Protein AF-M5BP11-F1 (afdb_monomer)

Structure (mmCIF, N/CA/C/O backbone):
data_AF-M5BP11-F1
#
_entry.id   AF-M5BP11-F1
#
loop_
_atom_site.group_PDB
_atom_site.id
_atom_site.type_symbol
_atom_site.label_atom_id
_atom_site.label_alt_id
_atom_site.label_comp_id
_atom_site.label_asym_id
_atom_site.label_entity_id
_atom_site.label_seq_id
_atom_site.pdbx_PDB_ins_code
_atom_site.Cartn_x
_atom_site.Cartn_y
_atom_site.Cartn_z
_atom_site.occupancy
_atom_site.B_iso_or_equiv
_atom_site.auth_seq_id
_atom_site.auth_comp_id
_atom_site.auth_asym_id
_atom_site.auth_atom_id
_atom_site.pdbx_PDB_model_num
ATOM 1 N N . MET A 1 1 ? 4.007 18.800 -28.385 1.00 46.66 1 MET A N 1
ATOM 2 C CA . MET A 1 1 ? 3.610 17.647 -27.547 1.00 46.66 1 MET A CA 1
ATOM 3 C C . MET A 1 1 ? 2.715 18.137 -26.417 1.00 46.66 1 MET A C 1
ATOM 5 O O . MET A 1 1 ? 3.191 18.863 -25.558 1.00 46.66 1 MET A O 1
ATOM 9 N N . ARG A 1 2 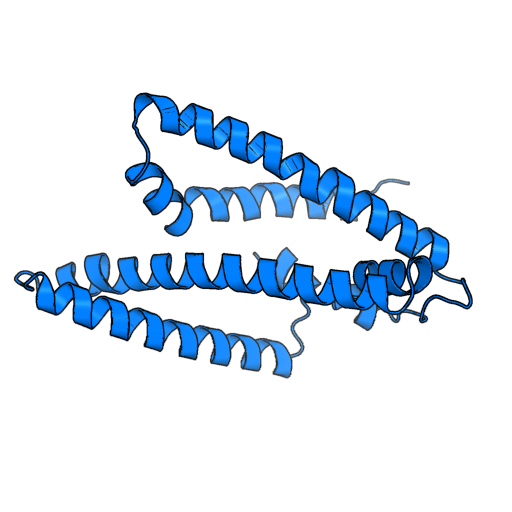? 1.416 17.825 -26.433 1.00 52.66 2 ARG A N 1
ATOM 10 C CA . ARG A 1 2 ? 0.517 18.085 -25.295 1.00 52.66 2 ARG A CA 1
ATOM 11 C C . ARG A 1 2 ? 0.361 16.772 -24.534 1.00 52.66 2 ARG A C 1
ATOM 13 O O . ARG A 1 2 ? -0.156 15.815 -25.102 1.00 52.66 2 ARG A O 1
ATOM 20 N N . SER A 1 3 ? 0.814 16.717 -23.283 1.00 72.81 3 SER A N 1
ATOM 21 C CA . SER A 1 3 ? 0.674 15.541 -22.411 1.00 72.81 3 SER A CA 1
ATOM 22 C C . SER A 1 3 ? -0.775 15.397 -21.926 1.00 72.81 3 SER A C 1
ATOM 24 O O . SER A 1 3 ? -1.089 15.611 -20.759 1.00 72.81 3 SER A O 1
ATOM 26 N N . LYS A 1 4 ? -1.700 15.096 -22.845 1.00 79.88 4 LYS A N 1
ATOM 27 C CA . LYS A 1 4 ? -3.124 14.925 -22.518 1.00 79.88 4 LYS A CA 1
ATOM 28 C C . LYS A 1 4 ? -3.312 13.783 -21.515 1.00 79.88 4 LYS A C 1
ATOM 30 O O . LYS A 1 4 ? -4.021 13.951 -20.532 1.00 79.88 4 LYS A O 1
ATOM 35 N N . ASN A 1 5 ? -2.606 12.673 -21.725 1.00 77.25 5 ASN A N 1
ATOM 36 C CA . ASN A 1 5 ? -2.650 11.516 -20.831 1.00 77.25 5 ASN A CA 1
ATOM 37 C C . ASN A 1 5 ? -2.013 11.816 -19.467 1.00 77.25 5 ASN A C 1
ATOM 39 O O . ASN A 1 5 ? -2.559 11.402 -18.453 1.00 77.25 5 ASN A O 1
ATOM 43 N N . GLY A 1 6 ? -0.916 12.583 -19.421 1.00 78.56 6 GLY A N 1
ATOM 44 C CA . GLY A 1 6 ? -0.303 12.986 -18.152 1.00 78.56 6 GLY A CA 1
ATOM 45 C C . GLY A 1 6 ? -1.177 13.951 -17.351 1.00 78.56 6 GLY A C 1
ATOM 46 O O . GLY A 1 6 ? -1.251 13.832 -16.134 1.00 78.56 6 GLY A O 1
ATOM 47 N N . LEU A 1 7 ? -1.894 14.862 -18.018 1.00 83.44 7 LEU A N 1
ATOM 48 C CA . LEU A 1 7 ? -2.855 15.740 -17.348 1.00 83.44 7 LEU A CA 1
ATOM 49 C C . LEU A 1 7 ? -4.048 14.953 -16.787 1.00 83.44 7 LEU A C 1
ATOM 51 O O . LEU A 1 7 ? -4.429 15.179 -15.645 1.00 83.44 7 LEU A O 1
ATOM 55 N N . ILE A 1 8 ? -4.608 14.015 -17.562 1.00 84.12 8 ILE A N 1
ATOM 56 C CA . ILE A 1 8 ? -5.686 13.125 -17.095 1.00 84.12 8 ILE A CA 1
ATOM 57 C C . ILE A 1 8 ? -5.212 12.321 -15.882 1.00 84.12 8 ILE A C 1
ATOM 59 O O . ILE A 1 8 ? -5.885 12.319 -14.856 1.00 84.12 8 ILE A O 1
ATOM 63 N N . PHE A 1 9 ? -4.029 11.710 -15.971 1.00 80.38 9 PHE A N 1
ATOM 64 C CA . PHE A 1 9 ? -3.428 10.977 -14.862 1.00 80.38 9 PHE A CA 1
ATOM 65 C C . PHE A 1 9 ? -3.240 11.862 -13.627 1.00 80.38 9 PHE A C 1
ATOM 67 O O . PHE A 1 9 ? -3.578 11.441 -12.530 1.00 80.38 9 PHE A O 1
ATOM 74 N N . GLY A 1 10 ? -2.768 13.102 -13.799 1.00 82.69 10 GLY A N 1
ATOM 75 C CA . GLY A 1 10 ? -2.609 14.062 -12.706 1.00 82.69 10 GLY A CA 1
ATOM 76 C C . GLY A 1 10 ? -3.930 14.425 -12.024 1.00 82.69 10 GLY A C 1
ATOM 77 O O . GLY A 1 10 ? -3.983 14.482 -10.800 1.00 82.69 10 GLY A O 1
ATOM 78 N N . VAL A 1 11 ? -5.007 14.621 -12.790 1.00 85.31 11 VAL A N 1
ATOM 79 C CA . VAL A 1 11 ? -6.343 14.899 -12.232 1.00 85.31 11 VAL A CA 1
ATOM 80 C C . VAL A 1 11 ? -6.884 13.696 -11.462 1.00 85.31 11 VAL A C 1
ATOM 82 O O . VAL A 1 11 ? -7.354 13.872 -10.340 1.00 85.31 11 VAL A O 1
ATOM 85 N N . ILE A 1 12 ? -6.775 12.488 -12.027 1.00 84.50 12 ILE A N 1
ATOM 86 C CA . ILE A 1 12 ? -7.157 11.242 -11.343 1.00 84.50 12 ILE A CA 1
ATOM 87 C C . ILE A 1 12 ? -6.375 11.117 -10.033 1.00 84.50 12 ILE A C 1
ATOM 89 O O . ILE A 1 12 ? -6.966 10.893 -8.985 1.00 84.50 12 ILE A O 1
ATOM 93 N N . ASN A 1 13 ? -5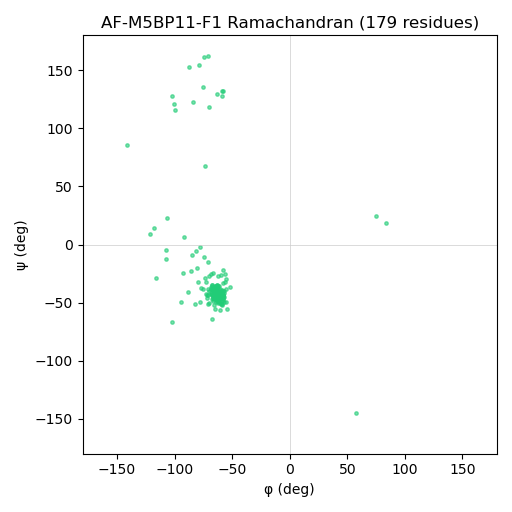.068 11.392 -10.067 1.00 82.69 13 ASN A N 1
ATOM 94 C CA . ASN A 1 13 ? -4.214 11.361 -8.886 1.00 82.69 13 ASN A CA 1
ATOM 95 C C . ASN A 1 13 ? -4.684 12.321 -7.791 1.00 82.69 13 ASN A C 1
ATOM 97 O O . ASN A 1 13 ? -4.728 11.941 -6.626 1.00 82.69 13 ASN A O 1
ATOM 101 N N . ILE A 1 14 ? -5.013 13.564 -8.151 1.00 83.75 14 ILE A N 1
ATOM 102 C CA . ILE A 1 14 ? -5.448 14.566 -7.175 1.00 83.75 14 ILE A CA 1
ATOM 103 C C . ILE A 1 14 ? -6.764 14.131 -6.538 1.00 83.75 14 ILE A C 1
ATOM 105 O O . ILE A 1 14 ? -6.865 14.136 -5.318 1.00 83.75 14 ILE A O 1
ATOM 109 N N . ILE A 1 15 ? -7.758 13.747 -7.338 1.00 84.44 15 ILE A N 1
ATOM 110 C CA . ILE A 1 15 ? -9.094 13.419 -6.828 1.00 84.44 15 ILE A CA 1
ATOM 111 C C . ILE A 1 15 ? -9.065 12.112 -6.027 1.00 84.44 15 ILE A C 1
ATOM 113 O O . ILE A 1 15 ? -9.528 12.096 -4.885 1.00 84.44 15 ILE A O 1
ATOM 117 N N . GLY A 1 16 ? -8.481 11.052 -6.592 1.00 81.44 16 GLY A N 1
ATOM 118 C CA . GLY A 1 16 ? -8.391 9.734 -5.962 1.00 81.44 16 GLY A CA 1
ATOM 119 C C . GLY A 1 16 ? -7.610 9.788 -4.652 1.00 81.44 16 GLY A C 1
ATOM 120 O O . GLY A 1 16 ? -8.129 9.401 -3.607 1.00 81.44 16 GLY A O 1
ATOM 121 N N . ASN A 1 17 ? -6.408 10.380 -4.645 1.00 82.81 17 ASN A N 1
ATOM 122 C CA . ASN A 1 17 ? -5.606 10.430 -3.417 1.00 82.81 17 ASN A CA 1
ATOM 123 C C . ASN A 1 17 ? -6.176 11.373 -2.349 1.00 82.81 17 ASN A C 1
ATOM 125 O O . ASN A 1 17 ? -5.946 11.165 -1.161 1.00 82.81 17 ASN A O 1
ATOM 129 N N . PHE A 1 18 ? -6.926 12.412 -2.726 1.00 82.50 18 PHE A N 1
ATOM 130 C CA . PHE A 1 18 ? -7.612 13.228 -1.724 1.00 82.50 18 PHE A CA 1
ATOM 131 C C . PHE A 1 18 ? -8.711 12.410 -1.039 1.00 82.50 18 PHE A C 1
ATOM 133 O O . PHE A 1 18 ? -8.826 12.423 0.184 1.00 82.50 18 PHE A O 1
ATOM 140 N N . ALA A 1 19 ? -9.486 11.641 -1.808 1.00 80.75 19 ALA A N 1
ATOM 141 C CA . ALA A 1 19 ? -10.498 10.764 -1.240 1.00 80.75 19 ALA A CA 1
ATOM 142 C C . ALA A 1 19 ? -9.878 9.702 -0.323 1.00 80.75 19 ALA A C 1
ATOM 144 O O . ALA A 1 19 ? -10.404 9.502 0.773 1.00 80.75 19 ALA A O 1
ATOM 145 N N . THR A 1 20 ? -8.759 9.084 -0.717 1.00 80.88 20 THR A N 1
ATOM 146 C CA . THR A 1 20 ? -8.088 8.086 0.126 1.00 80.88 20 THR A CA 1
ATOM 147 C C . THR A 1 20 ? -7.591 8.709 1.421 1.00 80.88 20 THR A C 1
ATOM 149 O O . THR A 1 20 ? -7.953 8.222 2.476 1.00 80.88 20 THR A O 1
ATOM 152 N N . VAL A 1 21 ? -6.887 9.842 1.404 1.00 82.31 21 VAL A N 1
ATOM 153 C CA . VAL A 1 21 ? -6.350 10.437 2.644 1.00 82.31 21 VAL A CA 1
ATOM 154 C C . VAL A 1 21 ? -7.448 10.884 3.616 1.00 82.31 21 VAL A C 1
ATOM 156 O O . VAL A 1 21 ? -7.313 10.697 4.823 1.00 82.31 21 VAL A O 1
ATOM 159 N N . PHE A 1 22 ? -8.528 11.495 3.119 1.00 83.19 22 PHE A N 1
ATOM 160 C CA . PHE A 1 22 ? -9.566 12.064 3.987 1.00 83.19 22 PHE A CA 1
ATOM 161 C C . PHE A 1 22 ? -10.631 11.060 4.431 1.00 83.19 22 PHE A C 1
ATOM 163 O O . PHE A 1 22 ? -11.277 11.306 5.447 1.00 83.19 22 PHE A O 1
ATOM 170 N N . ASN A 1 23 ? -10.841 9.959 3.707 1.00 86.94 23 ASN A N 1
ATOM 171 C CA . ASN A 1 23 ? -11.854 8.955 4.059 1.00 86.94 23 ASN A CA 1
ATOM 172 C C . ASN A 1 23 ? -11.256 7.651 4.601 1.00 86.94 23 ASN A C 1
ATOM 174 O O . ASN A 1 23 ? -12.009 6.777 5.026 1.00 86.94 23 ASN A O 1
ATOM 178 N N . ASP A 1 24 ? -9.932 7.509 4.614 1.00 89.38 24 ASP A N 1
ATOM 179 C CA . ASP A 1 24 ? -9.265 6.335 5.166 1.00 89.38 24 ASP A CA 1
ATOM 180 C C . ASP A 1 24 ? -9.081 6.452 6.685 1.00 89.38 24 ASP A C 1
ATOM 182 O O . ASP A 1 24 ? -8.449 7.364 7.234 1.00 89.38 24 ASP A O 1
ATOM 186 N N . GLN A 1 25 ? -9.633 5.458 7.375 1.00 90.62 25 GLN A N 1
ATOM 187 C CA . GLN A 1 25 ? -9.587 5.326 8.819 1.00 90.62 25 GLN A CA 1
ATOM 188 C C . GLN A 1 25 ? -8.158 5.172 9.365 1.00 90.62 25 GLN A C 1
ATOM 190 O O . GLN A 1 25 ? -7.901 5.587 10.498 1.00 90.62 25 GLN A O 1
ATOM 195 N N . ALA A 1 26 ? -7.202 4.644 8.596 1.00 89.06 26 ALA A N 1
ATOM 196 C CA . ALA A 1 26 ? -5.807 4.536 9.019 1.00 89.06 26 ALA A CA 1
ATOM 197 C C . ALA A 1 26 ? -5.195 5.915 9.324 1.00 89.06 26 ALA A C 1
ATOM 199 O O . ALA A 1 26 ? -4.444 6.070 10.296 1.00 89.06 26 ALA A O 1
ATOM 200 N N . TYR A 1 27 ? -5.540 6.942 8.541 1.00 88.50 27 TYR A N 1
A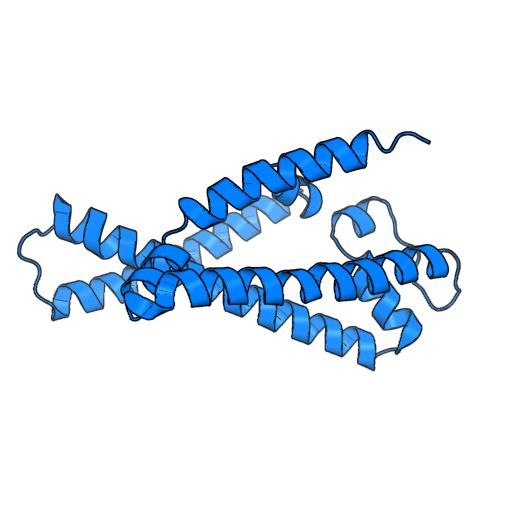TOM 201 C CA . TYR A 1 27 ? -5.111 8.317 8.801 1.00 88.50 27 TYR A CA 1
ATOM 202 C C . TYR A 1 27 ? -5.829 8.904 10.020 1.00 88.50 27 TYR A C 1
ATOM 204 O O . TYR A 1 27 ? -5.184 9.450 10.922 1.00 88.50 27 TYR A O 1
ATOM 212 N N . TRP A 1 28 ? -7.147 8.730 10.127 1.00 88.31 28 TRP A N 1
ATOM 213 C CA . TRP A 1 28 ? -7.910 9.241 11.271 1.00 88.31 28 TRP A CA 1
ATOM 214 C C . TRP A 1 28 ? -7.453 8.653 12.605 1.00 88.31 28 TRP A C 1
ATOM 216 O O . TRP A 1 28 ? -7.271 9.395 13.572 1.00 88.31 28 TRP A O 1
ATOM 226 N N . GLN A 1 29 ? -7.159 7.353 12.654 1.00 88.38 29 GLN A N 1
ATOM 227 C CA . GLN A 1 29 ? -6.598 6.712 13.844 1.00 88.38 29 GLN A CA 1
ATOM 228 C C . GLN A 1 29 ? -5.276 7.357 14.278 1.00 88.38 29 GLN A C 1
ATOM 230 O O . GLN A 1 29 ? -5.084 7.648 15.460 1.00 88.38 29 GLN A O 1
ATOM 235 N N . ARG A 1 30 ? -4.375 7.642 13.330 1.00 86.69 30 ARG A N 1
ATOM 236 C CA . ARG A 1 30 ? -3.099 8.325 13.612 1.00 86.69 30 ARG A CA 1
ATOM 237 C C . ARG A 1 30 ? -3.308 9.767 14.066 1.00 86.69 30 ARG A C 1
ATOM 239 O O . ARG A 1 30 ? -2.582 10.243 14.939 1.00 86.69 30 ARG A O 1
ATOM 246 N N . ALA A 1 31 ? -4.292 10.461 13.498 1.00 86.12 31 ALA A N 1
ATOM 247 C CA . ALA A 1 31 ? -4.631 11.826 13.888 1.00 86.12 31 ALA A CA 1
ATOM 248 C C . ALA A 1 31 ? -5.147 11.889 15.333 1.00 86.12 31 ALA A C 1
ATOM 250 O O . ALA A 1 31 ? -4.699 12.742 16.097 1.00 86.12 31 ALA A O 1
ATOM 251 N N . ILE A 1 32 ? -6.025 10.959 15.720 1.00 86.38 32 ILE A N 1
ATOM 252 C CA . ILE A 1 32 ? -6.584 10.863 17.078 1.00 86.38 32 ILE A CA 1
ATOM 253 C C . ILE A 1 32 ? -5.511 10.450 18.094 1.00 86.38 32 ILE A C 1
ATOM 255 O O . ILE A 1 32 ? -5.496 10.957 19.213 1.00 86.38 32 ILE A O 1
ATOM 259 N N . ALA A 1 33 ? -4.584 9.571 17.706 1.00 87.25 33 ALA A N 1
ATOM 260 C CA . ALA A 1 33 ? -3.457 9.175 18.552 1.00 87.25 33 ALA A CA 1
ATOM 261 C C . ALA A 1 33 ? -2.405 10.291 18.737 1.00 87.25 33 ALA A C 1
ATOM 263 O O . ALA A 1 33 ? -1.552 10.203 19.621 1.00 87.25 33 ALA A O 1
ATOM 264 N N . SER A 1 34 ? -2.441 11.339 17.908 1.00 88.31 34 SER A N 1
ATOM 265 C CA . SER A 1 34 ? -1.485 12.445 17.944 1.00 88.31 34 SER A CA 1
ATOM 266 C C . SER A 1 34 ? -1.905 13.549 18.916 1.00 88.31 34 SER A C 1
ATOM 268 O O . SER A 1 34 ? -3.085 13.802 19.145 1.00 88.31 34 SER A O 1
ATOM 270 N N . LYS A 1 35 ? -0.926 14.292 19.453 1.00 90.00 35 LYS A N 1
ATOM 271 C CA . LYS A 1 35 ? -1.215 15.478 20.276 1.00 90.00 35 LYS A CA 1
ATOM 272 C C . LYS A 1 35 ? -1.930 16.547 19.427 1.00 90.00 35 LYS A C 1
ATOM 274 O O . LYS A 1 35 ? -1.388 16.922 18.380 1.00 90.00 35 LYS A O 1
ATOM 279 N N . PRO A 1 36 ? -3.072 17.108 19.875 1.00 86.56 36 PRO A N 1
ATOM 280 C CA . PRO A 1 36 ? -3.851 18.060 19.079 1.00 86.56 36 PRO A CA 1
ATOM 281 C C . PRO A 1 36 ? -3.048 19.274 18.597 1.00 86.56 36 PRO A C 1
ATOM 283 O O . PRO A 1 36 ? -3.192 19.702 17.455 1.00 86.56 36 PRO A O 1
ATOM 286 N N . GLN A 1 37 ? -2.140 19.796 19.431 1.00 88.69 37 GLN A N 1
ATOM 287 C CA . GLN A 1 37 ? -1.354 20.996 19.121 1.00 88.69 37 GLN A CA 1
ATOM 288 C C . GLN A 1 37 ? -0.330 20.778 17.996 1.00 88.69 37 GLN A C 1
ATOM 290 O O . GLN A 1 37 ? 0.070 21.736 17.332 1.00 88.69 37 GLN A O 1
ATOM 295 N N . SER A 1 38 ? 0.121 19.538 17.788 1.00 89.75 38 SER A N 1
ATOM 296 C CA . SER A 1 38 ? 1.123 19.196 16.774 1.00 89.75 38 SER A CA 1
ATOM 297 C C . SER A 1 38 ? 0.551 18.444 15.576 1.00 89.75 38 SER A C 1
ATOM 299 O O . SER A 1 38 ? 1.249 18.336 14.575 1.00 89.75 38 SER A O 1
ATOM 301 N N . CYS A 1 39 ? -0.688 17.947 15.650 1.00 86.75 39 CYS A N 1
ATOM 302 C CA . CYS A 1 39 ? -1.288 17.078 14.636 1.00 86.75 39 CYS A CA 1
ATOM 303 C C . CYS A 1 39 ? -1.240 17.700 13.229 1.00 86.75 39 CYS A C 1
ATOM 305 O O . CYS A 1 39 ? -0.614 17.142 12.333 1.00 86.75 39 CYS A O 1
ATOM 307 N N . VAL A 1 40 ? -1.773 18.914 13.050 1.00 87.75 40 VAL A N 1
ATOM 308 C CA . VAL A 1 40 ? -1.783 19.595 11.738 1.00 87.75 40 VAL A CA 1
ATOM 309 C C . VAL A 1 40 ? -0.366 19.820 11.199 1.00 87.75 40 VAL A C 1
ATOM 311 O O . VAL A 1 40 ? -0.093 19.554 10.031 1.00 87.75 40 VAL A O 1
ATOM 314 N N . LYS A 1 41 ? 0.566 20.265 12.052 1.00 88.62 41 LYS A N 1
ATOM 315 C CA . LYS A 1 41 ? 1.965 20.494 11.651 1.00 88.62 41 LYS A CA 1
ATOM 316 C C . LYS A 1 41 ? 2.659 19.192 11.249 1.00 88.62 41 LYS A C 1
ATOM 318 O O . LYS A 1 41 ? 3.415 19.188 10.283 1.00 88.62 41 LYS A O 1
ATOM 323 N N . ALA A 1 42 ? 2.389 18.104 11.968 1.00 88.31 42 ALA A N 1
ATOM 324 C CA . ALA A 1 42 ? 2.924 16.785 11.661 1.00 88.31 42 ALA A CA 1
ATOM 325 C C . ALA A 1 42 ? 2.402 16.269 10.314 1.00 88.31 42 ALA A C 1
ATOM 327 O O . ALA A 1 42 ? 3.191 15.766 9.522 1.00 88.31 42 ALA A O 1
ATOM 328 N N . TYR A 1 43 ? 1.114 16.462 10.018 1.00 87.75 43 TYR A N 1
ATOM 329 C CA . TYR A 1 43 ? 0.531 16.111 8.721 1.00 87.75 43 TYR A CA 1
ATOM 330 C C . TYR A 1 43 ? 1.133 16.913 7.566 1.00 87.75 43 TYR A C 1
ATOM 332 O O . TYR A 1 43 ? 1.503 16.330 6.550 1.00 87.75 43 TYR A O 1
ATOM 340 N N . LEU A 1 44 ? 1.295 18.230 7.727 1.00 88.38 44 LEU A N 1
ATOM 341 C CA . LEU A 1 44 ? 1.919 19.075 6.705 1.00 88.38 44 LEU A CA 1
ATOM 342 C C . LEU A 1 44 ? 3.381 18.687 6.462 1.00 88.38 44 LEU A C 1
ATOM 344 O O . LEU A 1 44 ? 3.794 18.533 5.315 1.00 88.38 44 LEU A O 1
ATOM 348 N N . LEU A 1 45 ? 4.157 18.484 7.531 1.00 90.25 45 LEU A N 1
ATOM 349 C CA . LEU A 1 45 ? 5.550 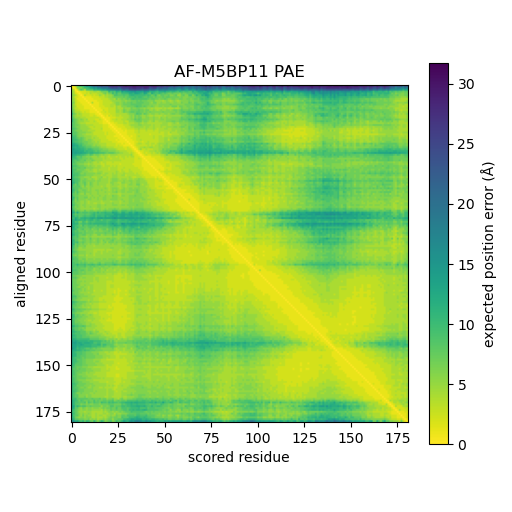18.059 7.411 1.00 90.25 45 LEU A CA 1
ATOM 350 C C . LEU A 1 45 ? 5.655 16.657 6.797 1.00 90.25 45 LEU A C 1
ATOM 352 O O . LEU A 1 45 ? 6.501 16.435 5.938 1.00 90.25 45 LEU A O 1
ATOM 356 N N . GLY A 1 46 ? 4.778 15.734 7.199 1.00 87.12 46 GLY A N 1
ATOM 357 C CA . GLY A 1 46 ? 4.697 14.388 6.639 1.00 87.12 46 GLY A CA 1
ATOM 358 C C . GLY A 1 46 ? 4.365 14.400 5.148 1.00 87.12 46 GLY A C 1
ATOM 359 O O . GLY A 1 46 ? 5.038 13.725 4.376 1.00 87.12 46 GLY A O 1
ATOM 360 N N . GLY A 1 47 ? 3.398 15.217 4.723 1.00 85.25 47 GLY A N 1
ATOM 361 C CA . GLY A 1 47 ? 3.047 15.384 3.310 1.00 85.25 47 GLY A CA 1
ATOM 362 C C . GLY A 1 47 ? 4.188 15.977 2.478 1.00 85.25 47 GLY A C 1
ATOM 363 O O . GLY A 1 47 ? 4.485 15.480 1.393 1.00 85.25 47 GLY A O 1
ATOM 364 N N . LEU A 1 48 ? 4.887 16.987 3.007 1.00 87.06 48 LEU A N 1
ATOM 365 C CA . LEU A 1 48 ? 6.063 17.568 2.351 1.00 87.06 48 LEU A CA 1
ATOM 366 C C . LEU A 1 48 ? 7.224 16.572 2.259 1.00 87.06 48 LEU A C 1
ATOM 368 O O . LEU A 1 48 ? 7.867 16.472 1.218 1.00 87.06 48 LEU A O 1
ATOM 372 N N . ALA A 1 49 ? 7.480 15.812 3.324 1.00 88.62 49 ALA A N 1
ATOM 373 C CA . ALA A 1 49 ? 8.503 14.771 3.321 1.00 88.62 49 ALA A CA 1
ATOM 374 C C . ALA A 1 49 ? 8.157 13.644 2.337 1.00 88.62 49 ALA A C 1
ATOM 376 O O . ALA A 1 49 ? 9.052 13.106 1.682 1.00 88.62 49 ALA A O 1
ATOM 377 N N . TRP A 1 50 ? 6.867 13.321 2.196 1.00 85.44 50 TRP A N 1
ATOM 378 C CA . TRP A 1 50 ? 6.402 12.293 1.276 1.00 85.44 50 TRP A CA 1
ATOM 379 C C . TRP A 1 50 ? 6.697 12.652 -0.176 1.00 85.44 50 TRP A C 1
ATOM 381 O O . TRP A 1 50 ? 7.128 11.763 -0.895 1.00 85.44 50 TRP A O 1
ATOM 391 N N . PHE A 1 51 ? 6.571 13.923 -0.589 1.00 84.69 51 PHE A N 1
ATOM 392 C CA . PHE A 1 51 ? 6.863 14.379 -1.961 1.00 84.69 51 PHE A CA 1
ATOM 393 C C . PHE A 1 51 ? 8.253 13.965 -2.462 1.00 84.69 51 PHE A C 1
ATOM 395 O O . PHE A 1 51 ? 8.411 13.610 -3.632 1.00 84.69 51 PHE A O 1
ATOM 402 N N . SER A 1 52 ? 9.252 13.961 -1.577 1.00 86.31 52 SER A N 1
ATOM 403 C CA . SER A 1 52 ? 10.618 13.566 -1.920 1.00 86.31 52 SER A CA 1
ATOM 404 C C . SER A 1 52 ? 10.688 12.146 -2.476 1.00 86.31 52 SER A C 1
ATOM 406 O O . SER A 1 52 ? 11.505 11.887 -3.355 1.00 86.31 52 SER A O 1
ATOM 408 N N . ILE A 1 53 ? 9.829 11.232 -2.014 1.00 85.12 53 ILE A N 1
ATOM 409 C CA . ILE A 1 53 ? 9.838 9.827 -2.437 1.00 85.12 53 ILE A CA 1
ATOM 410 C C . ILE A 1 53 ? 9.437 9.688 -3.913 1.00 85.12 53 ILE A C 1
ATOM 412 O O . ILE A 1 53 ? 10.297 9.294 -4.696 1.00 85.12 53 ILE A O 1
ATOM 416 N N . PRO A 1 54 ? 8.210 10.026 -4.363 1.00 83.81 54 PRO A N 1
ATOM 417 C CA . PRO A 1 54 ? 7.856 9.916 -5.772 1.00 83.81 54 PRO A CA 1
ATOM 418 C C . PRO A 1 54 ? 8.706 10.851 -6.638 1.00 83.81 54 PRO A C 1
ATOM 420 O O . PRO A 1 54 ? 9.104 10.453 -7.730 1.00 83.81 54 PRO A O 1
ATOM 423 N N . PHE A 1 55 ? 9.056 12.052 -6.160 1.00 85.25 55 PHE A N 1
ATOM 424 C CA . PHE A 1 55 ? 9.869 12.968 -6.952 1.00 85.25 55 PHE A CA 1
ATOM 425 C C . PHE A 1 55 ? 11.257 12.399 -7.246 1.00 85.25 55 PHE A C 1
ATOM 427 O O . PHE A 1 55 ? 11.686 12.427 -8.393 1.00 85.25 55 PHE A O 1
ATOM 434 N N . THR A 1 56 ? 11.957 11.858 -6.249 1.00 88.62 56 THR A N 1
ATOM 435 C CA . THR A 1 56 ? 13.306 11.320 -6.469 1.00 88.62 56 THR A CA 1
ATOM 436 C C . THR A 1 56 ? 13.254 9.911 -7.034 1.00 88.62 56 THR A C 1
ATOM 438 O O . THR A 1 56 ? 13.847 9.655 -8.075 1.00 88.62 56 THR A O 1
ATOM 441 N N . PHE A 1 57 ? 12.508 8.999 -6.418 1.00 87.75 57 PHE A N 1
ATOM 442 C CA . PHE A 1 57 ? 12.508 7.587 -6.782 1.00 87.75 57 PHE A CA 1
ATOM 443 C C . PHE A 1 57 ? 11.824 7.332 -8.128 1.00 87.75 57 PHE A C 1
ATOM 445 O O . PHE A 1 57 ? 12.415 6.710 -9.008 1.00 87.75 57 PHE A O 1
ATOM 452 N N . ALA A 1 58 ? 10.602 7.841 -8.323 1.00 86.44 58 ALA A N 1
ATOM 453 C CA . ALA A 1 58 ? 9.858 7.568 -9.551 1.00 86.44 58 ALA A CA 1
ATOM 454 C C . ALA A 1 58 ? 10.469 8.301 -10.752 1.00 86.44 58 ALA A C 1
ATOM 456 O O . ALA A 1 58 ? 10.567 7.718 -11.830 1.00 86.44 58 ALA A O 1
ATOM 457 N N . THR A 1 59 ? 10.938 9.541 -10.573 1.00 88.06 59 THR A N 1
ATOM 458 C CA . THR A 1 59 ? 11.595 10.282 -11.662 1.00 88.06 59 THR A CA 1
ATOM 459 C C . THR A 1 59 ? 12.927 9.648 -12.045 1.00 88.06 59 THR A C 1
ATOM 461 O O . THR A 1 59 ? 13.166 9.443 -13.230 1.00 88.06 59 THR A O 1
ATOM 464 N N . THR A 1 60 ? 13.790 9.303 -11.082 1.00 91.56 60 THR A N 1
ATOM 465 C CA . THR A 1 60 ? 15.111 8.736 -11.406 1.00 91.56 60 THR A CA 1
ATOM 466 C C . THR A 1 60 ? 14.993 7.368 -12.064 1.00 91.56 60 THR A C 1
ATOM 468 O O . THR A 1 60 ? 15.522 7.185 -13.157 1.00 91.56 60 THR A O 1
ATOM 471 N N . LEU A 1 61 ? 14.252 6.428 -11.468 1.00 90.88 61 LEU A N 1
ATOM 472 C CA . LEU A 1 61 ? 14.108 5.081 -12.026 1.00 90.88 61 LEU A CA 1
ATOM 473 C C . LEU A 1 61 ? 13.219 5.052 -13.272 1.00 90.88 61 LEU A C 1
ATOM 475 O O . LEU A 1 61 ? 13.471 4.262 -14.176 1.00 90.88 61 LEU A O 1
ATOM 479 N N . GLY A 1 62 ? 12.211 5.923 -13.356 1.00 88.38 62 GLY A N 1
ATOM 480 C CA . GLY A 1 62 ? 11.377 6.061 -14.547 1.00 88.38 62 GLY A CA 1
ATOM 481 C C . GLY A 1 62 ? 12.168 6.589 -15.743 1.00 88.38 62 GLY A C 1
ATOM 482 O O . GLY A 1 62 ? 12.098 6.010 -16.825 1.00 88.38 62 GLY A O 1
ATOM 483 N N . LEU A 1 63 ? 12.971 7.642 -15.553 1.00 91.19 63 LEU A N 1
ATOM 484 C CA . LEU A 1 63 ? 13.854 8.156 -16.604 1.00 91.19 63 LEU A CA 1
ATOM 485 C C . LEU A 1 63 ? 14.965 7.162 -16.948 1.00 91.19 63 LEU A C 1
ATOM 487 O O . LEU A 1 63 ? 15.259 6.989 -18.127 1.00 91.19 63 LEU A O 1
ATOM 491 N N . ALA A 1 64 ? 15.538 6.475 -15.955 1.00 92.50 64 ALA A N 1
ATOM 492 C CA . ALA A 1 64 ? 16.521 5.420 -16.190 1.00 92.50 64 ALA A CA 1
ATOM 493 C C . ALA A 1 64 ? 15.936 4.286 -17.045 1.00 92.50 64 ALA A C 1
ATOM 495 O O . ALA A 1 64 ? 16.563 3.879 -18.015 1.00 92.50 64 ALA A O 1
ATOM 496 N N . ALA A 1 65 ? 14.711 3.834 -16.758 1.00 91.44 65 ALA A N 1
ATOM 497 C CA . ALA A 1 65 ? 14.035 2.808 -17.552 1.00 91.44 65 ALA A CA 1
ATOM 498 C C . ALA A 1 65 ? 13.801 3.238 -19.009 1.00 91.44 65 ALA A C 1
ATOM 500 O O . ALA A 1 65 ? 13.876 2.415 -19.916 1.00 91.44 65 ALA A O 1
ATOM 501 N N . VAL A 1 66 ? 13.521 4.524 -19.246 1.00 90.38 66 VAL A N 1
ATOM 502 C CA . VAL A 1 66 ? 13.382 5.071 -20.605 1.00 90.38 66 VAL A CA 1
ATOM 503 C C . VAL A 1 66 ? 14.740 5.161 -21.301 1.00 90.38 66 VAL A C 1
ATOM 505 O O . VAL A 1 66 ? 14.848 4.799 -22.470 1.00 90.38 66 VAL A O 1
ATOM 508 N N . ALA A 1 67 ? 15.778 5.618 -20.597 1.00 91.50 67 ALA A N 1
ATOM 509 C CA . ALA A 1 67 ? 17.128 5.739 -21.142 1.00 91.50 67 ALA A CA 1
ATOM 510 C C . ALA A 1 67 ? 17.735 4.375 -21.511 1.00 91.50 67 ALA A C 1
ATOM 512 O O . ALA A 1 67 ? 18.418 4.265 -22.525 1.00 91.50 67 ALA A O 1
ATOM 513 N N . LEU A 1 68 ? 17.439 3.341 -20.722 1.00 91.50 68 LEU A N 1
ATOM 514 C CA . LEU A 1 68 ? 17.966 1.984 -20.876 1.00 91.50 68 LEU A CA 1
ATOM 515 C C . LEU A 1 68 ? 17.084 1.073 -21.747 1.00 91.50 68 LEU A C 1
ATOM 517 O O . LEU A 1 68 ? 17.362 -0.112 -21.865 1.00 91.50 68 LEU A O 1
ATOM 521 N N . HIS A 1 69 ? 16.031 1.593 -22.387 1.00 84.50 69 HIS A N 1
ATOM 522 C CA . HIS A 1 69 ? 15.038 0.775 -23.101 1.00 84.50 69 HIS A CA 1
ATOM 523 C C . HIS A 1 69 ? 15.621 -0.149 -24.194 1.00 84.50 69 HIS A C 1
ATOM 525 O O . HIS A 1 69 ? 15.020 -1.175 -24.500 1.00 84.50 69 HIS A O 1
ATOM 531 N N . ASN A 1 70 ? 16.778 0.203 -24.766 1.00 86.31 70 ASN A N 1
ATOM 532 C CA . ASN A 1 70 ? 17.500 -0.595 -25.768 1.00 86.31 70 ASN A CA 1
ATOM 533 C C . ASN A 1 70 ? 18.893 -1.043 -25.288 1.00 86.31 70 ASN A C 1
ATOM 535 O O . ASN A 1 70 ? 19.731 -1.424 -26.105 1.00 86.31 70 ASN A O 1
ATOM 539 N N . ASP A 1 71 ? 19.166 -0.925 -23.992 1.00 89.31 71 ASP A N 1
ATOM 540 C CA . ASP A 1 71 ? 20.441 -1.325 -23.413 1.00 89.31 71 ASP A CA 1
ATOM 541 C C . ASP A 1 71 ? 20.516 -2.862 -23.307 1.00 89.31 71 ASP A C 1
ATOM 543 O O . ASP A 1 71 ? 19.528 -3.480 -22.899 1.00 89.31 71 ASP A O 1
ATOM 547 N N . PRO A 1 72 ? 21.643 -3.502 -23.675 1.00 86.94 72 PRO A N 1
ATOM 548 C CA . PRO A 1 72 ? 21.795 -4.956 -23.579 1.00 86.94 72 PRO A CA 1
ATOM 549 C C . PRO A 1 72 ? 21.634 -5.504 -22.153 1.00 86.94 72 PRO A C 1
ATOM 551 O O . PRO A 1 72 ? 21.226 -6.657 -22.000 1.00 86.94 72 PRO A O 1
ATOM 554 N N . ASP A 1 73 ? 21.909 -4.698 -21.125 1.00 87.31 73 ASP A N 1
ATOM 555 C CA . ASP A 1 73 ? 21.807 -5.102 -19.721 1.00 87.31 73 ASP A CA 1
ATOM 556 C C . ASP A 1 73 ? 20.378 -4.943 -19.163 1.00 87.31 73 ASP A C 1
ATOM 558 O O . ASP A 1 73 ? 20.070 -5.436 -18.072 1.00 87.31 73 ASP A O 1
ATOM 562 N N . MET A 1 74 ? 19.466 -4.303 -19.907 1.00 88.56 74 MET A N 1
ATOM 563 C CA . MET A 1 74 ? 18.059 -4.163 -19.532 1.00 88.56 74 MET A CA 1
ATOM 564 C C . MET A 1 74 ? 17.174 -5.140 -20.308 1.00 88.56 74 MET A C 1
ATOM 566 O O . MET A 1 74 ? 17.144 -5.180 -21.536 1.00 88.56 74 MET A O 1
ATOM 570 N N . ARG A 1 75 ? 16.359 -5.910 -19.577 1.00 85.31 75 ARG A N 1
ATOM 571 C CA . ARG A 1 75 ? 15.356 -6.786 -20.193 1.00 85.31 75 ARG A CA 1
ATOM 572 C C . ARG A 1 75 ? 14.385 -5.961 -21.065 1.00 85.31 75 ARG A C 1
ATOM 574 O O . ARG A 1 75 ? 13.792 -5.013 -20.544 1.00 85.31 75 ARG A O 1
ATOM 581 N N . PRO A 1 76 ? 14.104 -6.380 -22.316 1.00 87.56 76 PRO A N 1
ATOM 582 C CA . PRO A 1 76 ? 13.051 -5.780 -23.128 1.00 87.56 76 PRO A CA 1
ATOM 583 C C . PRO A 1 76 ? 11.691 -5.891 -22.432 1.00 87.56 76 PRO A C 1
ATOM 585 O O . PRO A 1 76 ? 11.274 -6.979 -22.023 1.00 87.56 76 PRO A O 1
ATOM 588 N N . LEU A 1 77 ? 10.997 -4.761 -22.300 1.00 89.50 77 LEU A N 1
ATOM 589 C CA . LEU A 1 77 ? 9.697 -4.691 -21.635 1.00 89.50 77 LEU A CA 1
ATOM 590 C C . LEU A 1 77 ? 8.576 -4.654 -22.667 1.00 89.50 77 LEU A C 1
ATOM 592 O O . LEU A 1 77 ? 8.487 -3.730 -23.477 1.00 89.50 77 LEU A O 1
ATOM 596 N N . SER A 1 78 ? 7.683 -5.637 -22.603 1.00 89.88 78 SER A N 1
ATOM 597 C CA . SER A 1 78 ? 6.423 -5.587 -23.338 1.00 89.88 78 SER A CA 1
ATOM 598 C C . SER A 1 78 ? 5.477 -4.534 -22.732 1.00 89.88 78 SER A C 1
ATOM 600 O O . SER A 1 78 ? 5.621 -4.161 -21.563 1.00 89.88 78 SER A O 1
ATOM 602 N N . PRO A 1 79 ? 4.440 -4.083 -23.461 1.00 86.00 79 PRO A N 1
ATOM 603 C CA . PRO A 1 79 ? 3.406 -3.219 -22.884 1.00 86.00 79 PRO A CA 1
ATOM 604 C C . PRO A 1 79 ? 2.727 -3.819 -21.639 1.00 86.00 79 PRO A C 1
ATOM 606 O O . PRO A 1 79 ? 2.317 -3.085 -20.737 1.00 86.00 79 PRO A O 1
ATOM 609 N N . ALA A 1 80 ? 2.639 -5.152 -21.566 1.00 84.94 80 ALA A N 1
ATOM 610 C CA . ALA A 1 80 ? 2.134 -5.862 -20.395 1.00 84.94 80 ALA A CA 1
ATOM 611 C C . ALA A 1 80 ? 3.093 -5.742 -19.198 1.00 84.94 80 ALA A C 1
ATOM 613 O O . ALA A 1 80 ? 2.642 -5.451 -18.092 1.00 84.94 80 ALA A O 1
ATOM 614 N N . ASP A 1 81 ? 4.405 -5.867 -19.421 1.00 86.88 81 ASP A N 1
ATOM 615 C CA . ASP A 1 81 ? 5.424 -5.695 -18.376 1.00 86.88 81 ASP A CA 1
ATOM 616 C C . ASP A 1 81 ? 5.422 -4.262 -17.815 1.00 86.88 81 ASP A C 1
ATOM 618 O O . ASP A 1 81 ? 5.522 -4.053 -16.603 1.00 86.88 81 ASP A O 1
ATOM 622 N N . VAL A 1 82 ? 5.249 -3.263 -18.688 1.00 86.19 82 VAL A N 1
ATOM 623 C CA . VAL A 1 82 ? 5.113 -1.854 -18.281 1.00 86.19 82 VAL A CA 1
ATOM 624 C C . VAL A 1 82 ? 3.865 -1.662 -17.419 1.00 86.19 82 VAL A C 1
ATOM 626 O O . VAL A 1 82 ? 3.939 -1.056 -16.351 1.00 86.19 82 VAL A O 1
ATOM 629 N N . SER A 1 83 ? 2.732 -2.227 -17.840 1.00 82.12 83 SER A N 1
ATOM 630 C CA . SER A 1 83 ? 1.459 -2.141 -17.107 1.00 82.12 83 SER A CA 1
ATOM 631 C C . SER A 1 83 ? 1.480 -2.885 -15.765 1.00 82.12 83 SER A C 1
ATOM 633 O O . SER A 1 83 ? 0.716 -2.549 -14.858 1.00 82.12 83 SER A O 1
ATOM 635 N N . ALA A 1 84 ? 2.358 -3.881 -15.628 1.00 83.12 84 ALA A N 1
ATOM 636 C CA . ALA A 1 84 ? 2.608 -4.612 -14.389 1.00 83.12 84 ALA A CA 1
ATOM 637 C C . ALA A 1 84 ? 3.555 -3.876 -13.418 1.00 83.12 84 ALA A C 1
ATOM 639 O O . ALA A 1 84 ? 3.749 -4.339 -12.298 1.00 83.12 84 ALA A O 1
ATOM 640 N N . GLY A 1 85 ? 4.137 -2.735 -13.812 1.00 85.88 85 GLY A N 1
ATOM 641 C CA . GLY A 1 85 ? 5.028 -1.947 -12.951 1.00 85.88 85 GLY A CA 1
ATOM 642 C C . GLY A 1 85 ? 6.486 -2.422 -12.932 1.00 85.88 85 GLY A C 1
ATOM 643 O O . GLY A 1 85 ? 7.246 -2.038 -12.045 1.00 85.88 85 GLY A O 1
ATOM 644 N N . LEU A 1 86 ? 6.912 -3.214 -13.922 1.00 89.19 86 LEU A N 1
ATOM 645 C CA . LEU A 1 86 ? 8.290 -3.703 -14.047 1.00 89.19 86 LEU A CA 1
ATOM 646 C C . LEU A 1 86 ? 9.370 -2.699 -14.526 1.00 89.19 86 LEU A C 1
ATOM 648 O O . LEU A 1 86 ? 10.546 -3.054 -14.392 1.00 89.19 86 LEU A O 1
ATOM 652 N N . PRO A 1 87 ? 9.082 -1.472 -15.025 1.00 90.50 87 PRO A N 1
ATOM 653 C CA . PRO A 1 87 ? 10.135 -0.551 -15.470 1.00 90.50 87 PRO A CA 1
ATOM 654 C C . PRO A 1 87 ? 11.181 -0.204 -14.404 1.00 90.50 87 PRO A C 1
ATOM 656 O O . PRO A 1 87 ? 12.375 -0.329 -14.662 1.00 90.50 87 PRO A O 1
ATOM 659 N N . ALA A 1 88 ? 10.755 0.180 -13.196 1.00 91.06 88 ALA A N 1
ATOM 660 C CA . ALA A 1 88 ? 11.679 0.574 -12.131 1.00 91.06 88 ALA A CA 1
ATOM 661 C C . ALA A 1 88 ? 12.552 -0.597 -11.625 1.00 91.06 88 ALA A C 1
ATOM 663 O O . ALA A 1 88 ? 13.771 -0.424 -11.552 1.00 91.06 88 ALA A O 1
ATOM 664 N N . PRO A 1 89 ? 11.999 -1.800 -11.348 1.00 91.75 89 PRO A N 1
ATOM 665 C CA . PRO A 1 89 ? 12.810 -2.976 -11.033 1.00 91.75 89 PRO A CA 1
ATOM 666 C C . PRO A 1 89 ? 13.807 -3.349 -12.133 1.00 91.75 89 PRO A C 1
ATOM 668 O O . PRO A 1 89 ? 14.946 -3.697 -11.830 1.00 91.75 89 PRO A O 1
ATOM 671 N N . SER A 1 90 ? 13.400 -3.244 -13.401 1.00 91.88 90 SER A N 1
ATOM 672 C CA . SER A 1 90 ? 14.253 -3.600 -14.541 1.00 91.88 90 SER A CA 1
ATOM 673 C C . SER A 1 90 ? 15.403 -2.610 -14.723 1.00 91.88 90 SER A C 1
ATOM 675 O O . SER A 1 90 ? 16.533 -3.030 -14.944 1.00 91.88 90 SER A O 1
ATOM 677 N N . ALA A 1 91 ? 15.146 -1.311 -14.548 1.00 93.38 91 ALA A N 1
ATOM 678 C CA . ALA A 1 91 ? 16.188 -0.287 -14.577 1.00 93.38 91 ALA A CA 1
ATOM 679 C C . ALA A 1 91 ? 17.181 -0.437 -13.414 1.00 93.38 91 ALA A C 1
ATOM 681 O O . ALA A 1 91 ? 18.389 -0.336 -13.611 1.00 93.38 91 ALA A O 1
ATOM 682 N N . ALA A 1 92 ? 16.693 -0.721 -12.203 1.00 93.25 92 ALA A N 1
ATOM 683 C CA . ALA A 1 92 ? 17.560 -0.954 -11.049 1.00 93.25 92 ALA A CA 1
ATOM 684 C C . ALA A 1 92 ? 18.442 -2.200 -11.230 1.00 93.25 92 ALA A C 1
ATOM 686 O O . ALA A 1 92 ? 19.616 -2.179 -10.862 1.00 93.25 92 ALA A O 1
ATOM 687 N N . ALA A 1 93 ? 17.887 -3.270 -11.808 1.00 93.50 93 ALA A N 1
ATOM 688 C CA . ALA A 1 93 ? 18.631 -4.485 -12.119 1.00 93.50 93 ALA A CA 1
ATOM 689 C C . ALA A 1 93 ? 19.696 -4.255 -13.203 1.00 93.50 93 ALA A C 1
ATOM 691 O O . ALA A 1 93 ? 20.807 -4.749 -13.055 1.00 93.50 93 ALA A O 1
ATOM 692 N N . ALA A 1 94 ? 19.392 -3.475 -14.243 1.00 93.12 94 ALA A N 1
ATOM 693 C CA . ALA A 1 94 ? 20.360 -3.131 -15.285 1.00 93.12 94 ALA A CA 1
ATOM 694 C C . ALA A 1 94 ? 21.523 -2.281 -14.738 1.00 93.12 94 ALA A C 1
ATOM 696 O O . ALA A 1 94 ? 22.682 -2.543 -15.034 1.00 93.12 94 ALA A O 1
ATOM 697 N N . LEU A 1 95 ? 21.235 -1.299 -13.876 1.00 93.50 95 LEU A N 1
ATOM 698 C CA . LEU A 1 95 ? 22.255 -0.381 -13.348 1.00 93.50 95 LEU A CA 1
ATOM 699 C C . LEU A 1 95 ? 23.140 -0.984 -12.250 1.00 93.50 95 LEU A C 1
ATOM 701 O O . LEU A 1 95 ? 24.317 -0.648 -12.152 1.00 93.50 95 LEU A O 1
ATOM 705 N N . LEU A 1 96 ? 22.566 -1.808 -11.370 1.00 93.19 96 LEU A N 1
ATOM 706 C CA . LEU A 1 96 ? 23.229 -2.286 -10.146 1.00 93.19 96 LEU A CA 1
ATOM 707 C C . LEU A 1 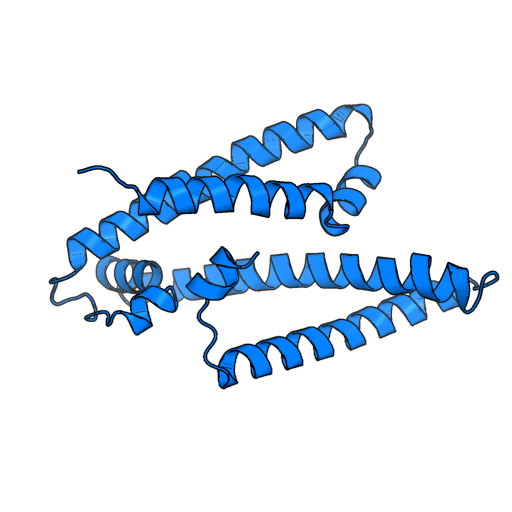96 ? 23.335 -3.820 -10.089 1.00 93.19 96 LEU A C 1
ATOM 709 O O . LEU A 1 96 ? 23.676 -4.394 -9.045 1.00 93.19 96 LEU A O 1
ATOM 713 N N . GLY A 1 97 ? 23.001 -4.505 -11.184 1.00 92.25 97 GLY A N 1
ATOM 714 C CA . GLY A 1 97 ? 22.952 -5.960 -11.257 1.00 92.25 97 GLY A CA 1
ATOM 715 C C . GLY A 1 97 ? 22.003 -6.571 -10.221 1.00 92.25 97 GLY A C 1
ATOM 716 O O . GLY A 1 97 ? 20.982 -6.000 -9.823 1.00 92.25 97 GLY A O 1
ATOM 717 N N . THR A 1 98 ? 22.382 -7.742 -9.707 1.00 92.62 98 THR A N 1
ATOM 718 C CA . THR A 1 98 ? 21.617 -8.495 -8.698 1.00 92.62 98 THR A CA 1
ATOM 719 C C . THR A 1 98 ? 21.338 -7.688 -7.428 1.00 92.62 98 THR A C 1
ATOM 721 O O . THR A 1 98 ? 20.289 -7.859 -6.806 1.00 92.62 98 THR A O 1
ATOM 724 N N . SER A 1 99 ? 22.248 -6.787 -7.046 1.00 94.19 99 SER A N 1
ATOM 725 C CA . SER A 1 99 ? 22.085 -5.968 -5.841 1.00 94.19 99 SER A CA 1
ATOM 726 C C . SER A 1 99 ? 20.931 -4.965 -5.970 1.00 94.19 99 SER A C 1
ATOM 728 O O . SER A 1 99 ? 20.154 -4.806 -5.028 1.00 94.19 99 SER A O 1
ATOM 730 N N . GLY A 1 100 ? 20.745 -4.372 -7.156 1.00 92.25 100 GLY A N 1
ATOM 731 C CA . GLY A 1 100 ? 19.616 -3.485 -7.448 1.00 92.25 100 GLY A CA 1
ATOM 732 C C . GLY A 1 100 ? 18.285 -4.223 -7.465 1.00 92.25 100 GLY A C 1
ATOM 733 O O . GLY A 1 100 ? 17.313 -3.763 -6.867 1.00 92.25 100 GLY A O 1
ATOM 734 N N . ALA A 1 101 ? 18.253 -5.408 -8.079 1.00 91.81 101 ALA A N 1
ATOM 735 C CA . ALA A 1 101 ? 17.068 -6.261 -8.075 1.00 91.81 101 ALA A CA 1
ATOM 736 C C . ALA A 1 101 ? 16.654 -6.657 -6.645 1.00 91.81 101 ALA A C 1
ATOM 738 O O . ALA A 1 101 ? 15.481 -6.552 -6.282 1.00 91.81 101 ALA A O 1
ATOM 739 N N . ALA A 1 102 ? 17.620 -7.047 -5.806 1.00 94.69 102 ALA A N 1
ATOM 740 C CA . ALA A 1 102 ? 17.375 -7.379 -4.406 1.00 94.69 102 ALA A CA 1
ATOM 741 C C . ALA A 1 102 ? 16.871 -6.168 -3.603 1.00 94.69 102 ALA A C 1
ATOM 743 O O . ALA A 1 102 ? 15.902 -6.291 -2.853 1.00 94.69 102 ALA A O 1
ATOM 744 N N . ALA A 1 103 ? 17.472 -4.989 -3.791 1.00 94.50 103 ALA A N 1
ATOM 745 C CA . ALA A 1 103 ? 17.031 -3.759 -3.134 1.00 94.50 103 ALA A CA 1
ATOM 746 C C . ALA A 1 103 ? 15.582 -3.398 -3.502 1.00 94.50 103 ALA A C 1
ATOM 748 O O . ALA A 1 103 ? 14.793 -3.052 -2.624 1.00 94.50 103 ALA A O 1
ATOM 749 N N . MET A 1 104 ? 15.206 -3.542 -4.776 1.00 93.94 104 MET A N 1
ATOM 750 C CA . MET A 1 104 ? 13.835 -3.310 -5.241 1.00 93.94 104 MET A CA 1
ATOM 751 C C . MET A 1 104 ? 12.834 -4.299 -4.645 1.00 93.94 104 MET A C 1
ATOM 753 O O . MET A 1 104 ? 11.735 -3.895 -4.266 1.00 93.94 104 MET A O 1
ATOM 757 N N . LEU A 1 105 ? 13.212 -5.573 -4.515 1.00 93.25 105 LEU A N 1
ATOM 758 C CA . LEU A 1 105 ? 12.371 -6.580 -3.870 1.00 93.25 105 LEU A CA 1
ATOM 759 C C . LEU A 1 105 ? 12.143 -6.256 -2.389 1.00 93.25 105 LEU A C 1
ATOM 761 O O . LEU A 1 105 ? 11.008 -6.308 -1.919 1.00 93.25 105 LEU A O 1
ATOM 765 N N . ILE A 1 106 ? 13.204 -5.885 -1.665 1.00 95.69 106 ILE A N 1
ATOM 766 C CA . ILE A 1 106 ? 13.116 -5.489 -0.252 1.00 95.69 106 ILE A CA 1
ATOM 767 C C . ILE A 1 106 ? 12.235 -4.246 -0.105 1.00 95.69 106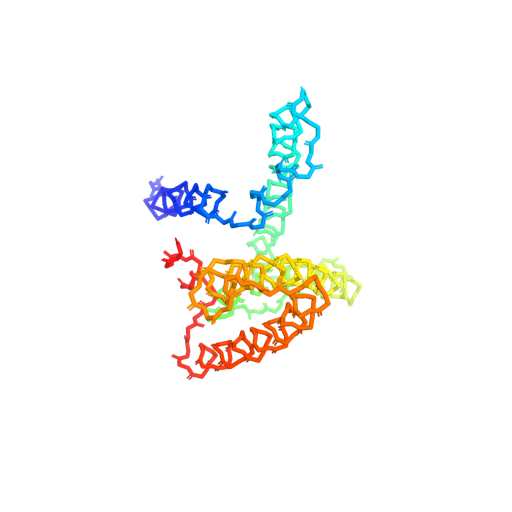 ILE A C 1
ATOM 769 O O . ILE A 1 106 ? 11.341 -4.225 0.739 1.00 95.69 106 ILE A O 1
ATOM 773 N N . LEU A 1 107 ? 12.454 -3.227 -0.938 1.00 93.88 107 LEU A N 1
ATOM 774 C CA . LEU A 1 107 ? 11.661 -2.000 -0.934 1.00 93.88 107 LEU A CA 1
ATOM 775 C C . LEU A 1 107 ? 10.178 -2.301 -1.165 1.00 93.88 107 LEU A C 1
ATOM 777 O O . LEU A 1 107 ? 9.339 -1.820 -0.405 1.00 93.88 107 LEU A O 1
ATOM 781 N N . LEU A 1 108 ? 9.857 -3.122 -2.169 1.00 92.00 108 LEU A N 1
ATOM 782 C CA . LEU A 1 108 ? 8.484 -3.525 -2.463 1.00 92.00 108 LEU A CA 1
ATOM 783 C C . LEU A 1 108 ? 7.862 -4.283 -1.286 1.00 92.00 108 LEU A C 1
ATOM 785 O O . LEU A 1 108 ? 6.745 -3.973 -0.880 1.00 92.00 108 LEU A O 1
ATOM 789 N N . PHE A 1 109 ? 8.592 -5.237 -0.706 1.00 94.44 109 PHE A N 1
ATOM 790 C CA . PHE A 1 109 ? 8.124 -6.010 0.441 1.00 94.44 109 PHE A CA 1
ATOM 791 C C . PHE A 1 109 ? 7.808 -5.114 1.644 1.00 94.44 109 PHE A C 1
ATOM 793 O O . PHE A 1 109 ? 6.735 -5.231 2.238 1.00 94.44 109 PHE A O 1
ATOM 800 N N . LEU A 1 110 ? 8.705 -4.183 1.979 1.00 95.25 110 LEU A N 1
ATOM 801 C CA . LEU A 1 110 ? 8.506 -3.237 3.078 1.00 95.25 110 LEU A CA 1
ATOM 802 C C . LEU A 1 110 ? 7.333 -2.289 2.808 1.00 95.25 110 LEU A C 1
ATOM 804 O O . LEU A 1 110 ? 6.521 -2.058 3.706 1.00 95.25 110 LEU A O 1
ATOM 808 N N . ALA A 1 111 ? 7.209 -1.776 1.581 1.00 91.38 111 ALA A N 1
ATOM 809 C CA . ALA A 1 111 ? 6.116 -0.891 1.191 1.00 91.38 111 ALA A CA 1
ATOM 810 C C . ALA A 1 111 ? 4.751 -1.589 1.305 1.00 91.38 111 ALA A C 1
ATOM 812 O O . ALA A 1 111 ? 3.848 -1.073 1.966 1.00 91.38 111 ALA A O 1
ATOM 813 N N . VAL A 1 112 ? 4.620 -2.789 0.728 1.00 91.69 112 VAL A N 1
ATOM 814 C CA . VAL A 1 112 ? 3.375 -3.571 0.754 1.00 91.69 112 VAL A CA 1
ATOM 815 C C . VAL A 1 112 ? 3.025 -3.997 2.176 1.00 91.69 112 VAL A C 1
ATOM 817 O O . VAL A 1 112 ? 1.873 -3.864 2.583 1.00 91.69 112 VAL A O 1
ATOM 820 N N . THR A 1 113 ? 4.001 -4.456 2.962 1.00 93.69 113 THR A N 1
ATOM 821 C CA . THR A 1 113 ? 3.765 -4.886 4.350 1.00 93.69 113 THR A CA 1
ATOM 822 C C . THR A 1 113 ? 3.321 -3.717 5.231 1.00 93.69 113 THR A C 1
ATOM 824 O O . THR A 1 113 ? 2.389 -3.863 6.022 1.00 93.69 113 THR A O 1
ATOM 827 N N . SER A 1 114 ? 3.940 -2.542 5.071 1.00 92.25 114 SER A N 1
ATOM 828 C CA . SER A 1 114 ? 3.576 -1.327 5.809 1.00 92.25 114 SER A CA 1
ATOM 829 C C . SER A 1 114 ? 2.143 -0.877 5.505 1.00 92.25 114 SER A C 1
ATOM 831 O O . SER A 1 114 ? 1.361 -0.654 6.431 1.00 92.25 114 SER A O 1
ATOM 833 N N . ALA A 1 115 ? 1.771 -0.815 4.220 1.00 90.81 115 ALA A N 1
ATOM 834 C CA . ALA A 1 115 ? 0.415 -0.462 3.800 1.00 90.81 115 ALA A CA 1
ATOM 835 C C . ALA A 1 115 ? -0.616 -1.498 4.277 1.00 90.81 115 ALA A C 1
ATOM 837 O O . ALA A 1 115 ? -1.612 -1.141 4.898 1.00 90.81 115 ALA A O 1
ATOM 838 N N . THR A 1 116 ? -0.330 -2.789 4.085 1.00 92.94 116 THR A N 1
ATOM 839 C CA . THR A 1 116 ? -1.209 -3.894 4.505 1.00 92.94 116 THR A CA 1
ATOM 840 C C . THR A 1 116 ? -1.480 -3.864 6.008 1.00 92.94 116 THR A C 1
ATOM 842 O O . THR A 1 116 ? -2.618 -4.030 6.436 1.00 92.94 116 THR A O 1
ATOM 845 N N . SER A 1 117 ? -0.451 -3.615 6.823 1.00 93.94 117 SER A N 1
ATOM 846 C CA . SER A 1 117 ? -0.595 -3.509 8.278 1.00 93.94 117 SER A CA 1
ATOM 847 C C . SER A 1 117 ? -1.512 -2.351 8.686 1.00 93.94 117 SER A C 1
ATOM 849 O O . SER A 1 117 ? -2.375 -2.522 9.546 1.00 93.94 117 SER A O 1
ATOM 851 N N . ALA A 1 118 ? -1.374 -1.186 8.043 1.00 91.94 118 ALA A N 1
ATOM 852 C CA . ALA A 1 118 ? -2.222 -0.030 8.323 1.00 91.94 118 ALA A CA 1
ATOM 853 C C . ALA A 1 118 ? -3.701 -0.318 8.011 1.00 91.94 118 ALA A C 1
ATOM 855 O O . ALA A 1 118 ? -4.557 -0.097 8.868 1.00 91.94 118 ALA A O 1
ATOM 856 N N . GLU A 1 119 ? -3.983 -0.892 6.841 1.00 93.00 119 GLU A N 1
ATOM 857 C CA . GLU A 1 119 ? -5.347 -1.225 6.409 1.00 93.00 119 GLU A CA 1
ATOM 858 C C . GLU A 1 119 ? -5.991 -2.321 7.265 1.00 93.00 119 GLU A C 1
ATOM 860 O O . GLU A 1 119 ? -7.164 -2.229 7.631 1.00 93.00 119 GLU A O 1
ATOM 865 N N . LEU A 1 120 ? -5.220 -3.340 7.664 1.00 94.69 120 LEU A N 1
ATOM 866 C CA . LEU A 1 120 ? -5.698 -4.389 8.568 1.00 94.69 120 LEU A CA 1
ATOM 867 C C . LEU A 1 120 ? -6.203 -3.811 9.891 1.00 94.69 120 LEU A C 1
ATOM 869 O O . LEU A 1 120 ? -7.245 -4.233 10.395 1.00 94.69 120 LEU A O 1
ATOM 873 N N . ILE A 1 121 ? -5.496 -2.829 10.450 1.00 93.31 121 ILE A N 1
ATOM 874 C CA . ILE A 1 121 ? -5.887 -2.178 11.706 1.00 93.31 121 ILE A CA 1
ATOM 875 C C . ILE A 1 121 ? -7.051 -1.204 11.492 1.00 93.31 121 ILE A C 1
ATOM 877 O O . ILE A 1 121 ? -7.967 -1.144 12.318 1.00 93.31 121 ILE A O 1
ATOM 881 N N . ALA A 1 122 ? -7.066 -0.483 10.373 1.00 93.81 122 ALA A N 1
ATOM 882 C CA . ALA A 1 122 ? -8.146 0.431 10.026 1.00 93.81 122 ALA A CA 1
ATOM 883 C C . ALA A 1 122 ? -9.486 -0.313 9.900 1.00 93.81 122 ALA A C 1
ATOM 885 O O . ALA A 1 122 ? -10.428 -0.027 10.648 1.00 93.81 122 ALA A O 1
ATOM 886 N N . VAL A 1 123 ? -9.550 -1.333 9.041 1.00 94.56 123 VAL A N 1
ATOM 887 C CA . VAL A 1 123 ? -10.778 -2.097 8.776 1.00 94.56 123 VAL A CA 1
ATOM 888 C C . VAL A 1 123 ? -11.203 -2.921 9.985 1.00 94.56 123 VAL A C 1
ATOM 890 O O . VAL A 1 123 ? -12.387 -2.945 10.325 1.00 94.56 123 VAL A O 1
ATOM 893 N N . SER A 1 124 ? -10.262 -3.550 10.696 1.00 94.62 124 SER A N 1
ATOM 894 C CA . SER A 1 124 ? -10.610 -4.300 11.908 1.00 94.62 124 SER A CA 1
ATOM 895 C C . SER A 1 124 ? -11.207 -3.402 12.992 1.00 94.62 124 SER A C 1
ATOM 897 O O . SER A 1 124 ? -12.157 -3.815 13.662 1.00 94.62 124 SER A O 1
ATOM 899 N N . SER A 1 125 ? -10.735 -2.157 13.131 1.00 93.75 125 SER A N 1
ATOM 900 C CA . SER A 1 125 ? -11.327 -1.195 14.064 1.00 93.75 125 SER A CA 1
ATOM 901 C C . SER A 1 125 ? -12.747 -0.797 13.669 1.00 93.75 125 SER A C 1
ATOM 903 O O . SER A 1 125 ? -13.621 -0.783 14.534 1.00 93.75 125 SER A O 1
ATOM 905 N N . LEU A 1 126 ? -12.993 -0.558 12.377 1.00 94.88 126 LEU A N 1
ATOM 906 C CA . LEU A 1 126 ? -14.306 -0.188 11.850 1.00 94.88 126 LEU A CA 1
ATOM 907 C C . LEU A 1 126 ? -15.312 -1.316 12.117 1.00 94.88 126 LEU A C 1
ATOM 909 O O . LEU A 1 126 ? -16.367 -1.116 12.717 1.00 94.88 126 LEU A O 1
ATOM 913 N N . LEU A 1 127 ? -14.939 -2.550 11.772 1.00 95.69 127 LEU A N 1
ATOM 914 C CA . LEU A 1 127 ? -15.772 -3.725 12.019 1.00 95.69 127 LEU A CA 1
ATOM 915 C C . LEU A 1 127 ? -16.001 -3.966 13.518 1.00 95.69 127 LEU A C 1
ATOM 917 O O . LEU A 1 127 ? -17.081 -4.388 13.928 1.00 95.69 127 LEU A O 1
ATOM 921 N N . THR A 1 128 ? -15.019 -3.671 14.366 1.00 95.19 128 THR A N 1
ATOM 922 C CA . THR A 1 128 ? -15.140 -3.907 15.809 1.00 95.19 128 THR A CA 1
ATOM 923 C C . THR A 1 128 ? -15.988 -2.844 16.505 1.00 95.19 128 THR A C 1
ATOM 925 O O . THR A 1 128 ? -16.889 -3.182 17.276 1.00 95.19 128 THR A O 1
ATOM 928 N N . TYR A 1 129 ? -15.712 -1.563 16.275 1.00 93.12 129 TYR A N 1
ATOM 929 C CA . TYR A 1 129 ? -16.359 -0.468 16.998 1.00 93.12 129 TYR A CA 1
ATOM 930 C C . TYR A 1 129 ? -17.654 -0.015 16.327 1.00 93.12 129 TYR A C 1
ATOM 932 O O . TYR A 1 129 ? -18.657 0.174 17.022 1.00 93.12 129 TYR A O 1
ATOM 940 N N . ASP A 1 130 ? -17.670 0.071 15.000 1.00 94.62 130 ASP A N 1
ATOM 941 C CA . ASP A 1 130 ? -18.794 0.658 14.269 1.00 94.62 130 ASP A CA 1
ATOM 942 C C . ASP A 1 130 ? -19.822 -0.388 13.847 1.00 94.62 130 ASP A C 1
ATOM 944 O O . ASP A 1 130 ? -20.997 -0.060 13.708 1.00 94.62 130 ASP A O 1
ATOM 948 N N . VAL A 1 131 ? -19.419 -1.657 13.708 1.00 95.69 131 VAL A N 1
ATOM 949 C CA . VAL A 1 131 ? -20.342 -2.765 13.411 1.00 95.69 131 VAL A CA 1
ATOM 950 C C . VAL A 1 131 ? -20.642 -3.583 14.666 1.00 95.69 131 VAL A C 1
ATOM 952 O O . VAL A 1 131 ? -21.770 -3.567 15.166 1.00 95.69 131 VAL A O 1
ATOM 955 N N . TYR A 1 132 ? -19.645 -4.284 15.214 1.00 95.12 132 TYR A N 1
ATOM 956 C CA . TYR A 1 132 ? -19.866 -5.232 16.305 1.00 95.12 132 TYR A CA 1
ATOM 957 C C . TYR A 1 132 ? -20.343 -4.543 17.585 1.00 95.12 132 TYR A C 1
ATOM 959 O O . TYR A 1 132 ? -21.414 -4.871 18.099 1.00 95.12 132 TYR A O 1
ATOM 967 N N . LYS A 1 133 ? -19.599 -3.556 18.092 1.00 93.50 133 LYS A N 1
ATOM 968 C CA . LYS A 1 133 ? -19.983 -2.853 19.319 1.00 93.50 133 LYS A CA 1
ATOM 969 C C . LYS A 1 133 ? -21.264 -2.049 19.120 1.00 93.50 133 LYS A C 1
ATOM 971 O O . LYS A 1 133 ? -22.093 -2.027 20.016 1.00 93.50 133 LYS A O 1
ATOM 976 N N . ARG A 1 134 ? -21.472 -1.403 17.972 1.00 94.88 134 ARG A N 1
ATOM 977 C CA . ARG A 1 134 ? -22.662 -0.564 17.770 1.00 94.88 134 ARG A CA 1
ATOM 978 C C . ARG A 1 134 ? -23.955 -1.363 17.600 1.00 94.88 134 ARG A C 1
ATOM 980 O O . ARG A 1 134 ? -24.966 -0.959 18.171 1.00 94.88 134 ARG A O 1
ATOM 987 N N . TYR A 1 135 ? -23.933 -2.453 16.831 1.00 94.56 135 TYR A N 1
ATOM 988 C CA . TYR A 1 135 ? -25.155 -3.138 16.391 1.00 94.56 135 TYR A CA 1
ATOM 989 C C . TYR A 1 135 ? -25.307 -4.567 16.921 1.00 94.56 135 TYR A C 1
ATOM 991 O O . TYR A 1 135 ? -26.435 -5.015 17.102 1.00 94.56 135 TYR A O 1
ATOM 999 N N . ILE A 1 136 ? -24.212 -5.284 17.189 1.00 94.88 136 ILE A N 1
ATOM 1000 C CA . ILE A 1 136 ? -24.264 -6.701 17.593 1.00 94.88 136 ILE A CA 1
ATOM 1001 C C . ILE A 1 136 ? -24.256 -6.833 19.118 1.00 94.88 136 ILE A C 1
ATOM 1003 O O . ILE A 1 136 ? -25.094 -7.525 19.691 1.00 94.88 136 ILE A O 1
ATOM 1007 N N . ASN A 1 137 ? -23.324 -6.157 19.794 1.00 93.50 137 ASN A N 1
ATOM 1008 C CA . ASN A 1 137 ? -23.220 -6.179 21.250 1.00 93.50 137 ASN A CA 1
ATOM 1009 C C . ASN A 1 137 ? -22.839 -4.797 21.828 1.00 93.50 137 ASN A C 1
ATOM 1011 O O . ASN A 1 137 ? -21.669 -4.553 22.141 1.00 93.50 137 ASN A O 1
ATOM 1015 N N . PRO A 1 138 ? -23.834 -3.915 22.060 1.00 92.69 138 PRO A N 1
ATOM 1016 C CA . PRO A 1 138 ? -23.639 -2.587 22.660 1.00 92.69 138 PRO A CA 1
ATOM 1017 C C . PRO A 1 138 ? -23.000 -2.578 24.046 1.00 92.69 138 PRO A C 1
ATOM 1019 O O . PRO A 1 138 ? -22.431 -1.567 24.455 1.00 92.69 138 PRO A O 1
ATOM 1022 N N . ARG A 1 139 ? -23.085 -3.694 24.778 1.00 93.44 139 ARG A N 1
ATOM 1023 C CA . ARG A 1 139 ? -22.539 -3.849 26.133 1.00 93.44 139 ARG A CA 1
ATOM 1024 C C . ARG A 1 139 ? -21.288 -4.734 26.157 1.00 93.44 139 ARG A C 1
ATOM 1026 O O . ARG A 1 139 ? -20.972 -5.311 27.194 1.00 93.44 139 ARG A O 1
ATOM 1033 N N . ALA A 1 140 ? -20.589 -4.855 25.025 1.00 91.94 140 ALA A N 1
ATOM 1034 C CA . ALA A 1 140 ? -19.370 -5.647 24.928 1.00 91.94 140 ALA A CA 1
ATOM 1035 C C . ALA A 1 140 ? -18.297 -5.157 25.913 1.00 91.94 140 ALA A C 1
ATOM 1037 O O . ALA A 1 140 ? -17.998 -3.963 25.987 1.00 91.94 140 ALA A O 1
ATOM 1038 N N . THR A 1 141 ? -17.695 -6.097 26.641 1.00 94.44 141 THR A N 1
ATOM 1039 C CA . THR A 1 141 ? -16.570 -5.815 27.540 1.00 94.44 141 THR A CA 1
ATOM 1040 C C . THR A 1 141 ? -15.283 -5.583 26.746 1.00 94.44 141 THR A C 1
ATOM 1042 O O . THR A 1 141 ? -15.161 -6.010 25.596 1.00 94.44 141 THR A O 1
ATOM 1045 N N . GLU A 1 142 ? -14.279 -4.950 27.354 1.00 93.00 142 GLU A N 1
ATOM 1046 C CA . GLU A 1 142 ? -12.984 -4.696 26.699 1.00 93.00 142 GLU A CA 1
ATOM 1047 C C . GLU A 1 142 ? -12.309 -5.985 26.208 1.00 93.00 142 GLU A C 1
ATOM 1049 O O . GLU A 1 142 ? -11.804 -6.044 25.087 1.00 93.00 142 GLU A O 1
ATOM 1054 N N . ALA A 1 143 ? -12.387 -7.060 26.999 1.00 94.56 143 ALA A N 1
ATOM 1055 C CA . ALA A 1 143 ? -11.862 -8.366 26.612 1.00 94.56 143 ALA A CA 1
ATOM 1056 C C . ALA A 1 143 ? -12.574 -8.945 25.375 1.00 94.56 143 ALA A C 1
ATOM 1058 O O . ALA A 1 143 ? -11.936 -9.585 24.539 1.00 94.56 143 ALA A O 1
ATOM 1059 N N . GLN A 1 144 ? -13.887 -8.722 25.235 1.00 93.19 144 GLN A N 1
ATOM 1060 C CA . GLN A 1 144 ? -14.642 -9.144 24.051 1.00 93.19 144 GLN A CA 1
ATOM 1061 C C . GLN A 1 144 ? -14.270 -8.306 22.826 1.00 93.19 144 GLN A C 1
ATOM 1063 O O . GLN A 1 144 ? -14.046 -8.873 21.761 1.00 93.19 144 GLN A O 1
ATOM 1068 N N . ILE A 1 145 ? -14.147 -6.985 22.983 1.00 94.31 145 ILE A N 1
ATOM 1069 C CA . ILE A 1 145 ? -13.732 -6.064 21.914 1.00 94.31 145 ILE A CA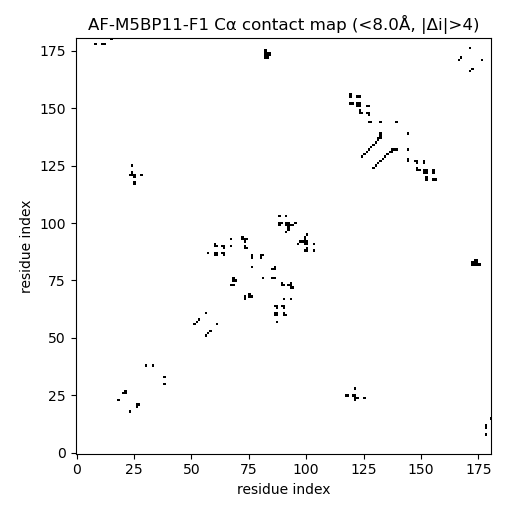 1
ATOM 1070 C C . ILE A 1 145 ? -12.355 -6.458 21.371 1.00 94.31 145 ILE A C 1
ATOM 1072 O O . ILE A 1 145 ? -12.183 -6.576 20.162 1.00 94.31 145 ILE A O 1
ATOM 1076 N N . MET A 1 146 ? -11.392 -6.739 22.249 1.00 93.94 146 MET A N 1
ATOM 1077 C CA . MET A 1 146 ? -10.046 -7.150 21.845 1.00 93.94 146 MET A CA 1
ATOM 1078 C C . MET A 1 146 ? -10.037 -8.493 21.100 1.00 93.94 146 MET A C 1
ATOM 1080 O O . MET A 1 146 ? -9.366 -8.625 20.079 1.00 93.94 146 MET A O 1
ATOM 1084 N N . ARG A 1 147 ? -10.810 -9.488 21.561 1.00 94.88 147 ARG A N 1
ATOM 1085 C CA . ARG A 1 147 ? -10.936 -10.776 20.852 1.00 94.88 147 ARG A CA 1
ATOM 1086 C C . ARG A 1 147 ? -11.554 -10.603 19.469 1.00 94.88 147 ARG A C 1
ATOM 1088 O O . ARG A 1 147 ? -11.055 -11.182 18.510 1.00 94.88 147 ARG A O 1
ATOM 1095 N N . VAL A 1 148 ? -12.618 -9.808 19.368 1.00 95.25 148 VAL A N 1
ATOM 1096 C CA . VAL A 1 148 ? -13.277 -9.530 18.088 1.00 95.25 148 VAL A CA 1
ATOM 1097 C C . VAL A 1 148 ? -12.341 -8.775 17.154 1.00 95.25 148 VAL A C 1
ATOM 1099 O O . VAL A 1 148 ? -12.243 -9.161 15.999 1.00 95.25 148 VAL A O 1
ATOM 1102 N N . SER A 1 149 ? -11.581 -7.799 17.649 1.00 94.31 149 SER A N 1
ATOM 1103 C CA . SER A 1 149 ? -10.583 -7.082 16.849 1.00 94.31 149 SER A CA 1
ATOM 1104 C C . SER A 1 149 ? -9.573 -8.031 16.195 1.00 94.31 149 SER A C 1
ATOM 1106 O O . SER A 1 149 ? -9.420 -8.012 14.975 1.00 94.31 149 SER A O 1
ATOM 1108 N N . HIS A 1 150 ? -8.974 -8.957 16.954 1.00 95.31 150 HIS A N 1
ATOM 1109 C CA . HIS A 1 150 ? -8.057 -9.953 16.383 1.00 95.31 150 HIS A CA 1
ATOM 1110 C C . HIS A 1 150 ? -8.731 -10.879 15.357 1.00 95.31 150 HIS A C 1
ATOM 1112 O O . HIS A 1 150 ? -8.127 -11.208 14.335 1.00 95.31 150 HIS A O 1
ATOM 1118 N N . LEU A 1 151 ? -9.986 -11.276 15.594 1.00 95.94 151 LEU A N 1
ATOM 1119 C CA . LEU A 1 151 ? -10.757 -12.059 14.624 1.00 95.94 151 LEU A CA 1
ATOM 1120 C C . LEU A 1 151 ? -11.031 -11.262 13.341 1.00 95.94 151 LEU A C 1
ATOM 1122 O O . LEU A 1 151 ? -10.911 -11.817 12.252 1.00 95.94 151 LEU A O 1
ATOM 1126 N N . MET A 1 152 ? -11.350 -9.969 13.452 1.00 96.25 152 MET A N 1
ATOM 1127 C CA . MET A 1 152 ? -11.585 -9.092 12.302 1.00 96.25 152 MET A CA 1
ATOM 1128 C C . MET A 1 152 ? -10.304 -8.844 11.497 1.00 96.25 152 MET A C 1
ATOM 1130 O O . MET A 1 152 ? -10.372 -8.800 10.272 1.00 96.25 152 MET A O 1
ATOM 1134 N N . VAL A 1 153 ? -9.137 -8.757 12.149 1.00 96.25 153 VAL A N 1
ATOM 1135 C CA . VAL A 1 153 ? -7.832 -8.710 11.462 1.00 96.25 153 VAL A CA 1
ATOM 1136 C C . VAL A 1 153 ? -7.621 -9.971 10.623 1.00 96.25 153 VAL A C 1
ATOM 1138 O O . VAL A 1 153 ? -7.332 -9.873 9.433 1.00 96.25 153 VAL A O 1
ATOM 1141 N N . ALA A 1 154 ? -7.798 -11.158 11.213 1.00 96.31 154 ALA A N 1
ATOM 1142 C CA . ALA A 1 154 ? -7.634 -12.422 10.492 1.00 96.31 154 ALA A CA 1
ATOM 1143 C C . ALA A 1 154 ? -8.640 -12.563 9.336 1.00 96.31 154 ALA A C 1
ATOM 1145 O O . ALA A 1 154 ? -8.266 -12.964 8.235 1.00 96.31 154 ALA A O 1
ATOM 1146 N N . PHE A 1 155 ? -9.900 -12.187 9.567 1.00 95.75 155 PHE A N 1
ATOM 1147 C CA . PHE A 1 155 ? -10.937 -12.171 8.539 1.00 95.75 155 PHE A CA 1
ATOM 1148 C C . PHE A 1 155 ? -10.555 -11.263 7.367 1.00 95.75 155 PHE A C 1
ATOM 1150 O O . PHE A 1 155 ? -10.565 -11.706 6.218 1.00 95.75 155 PHE A O 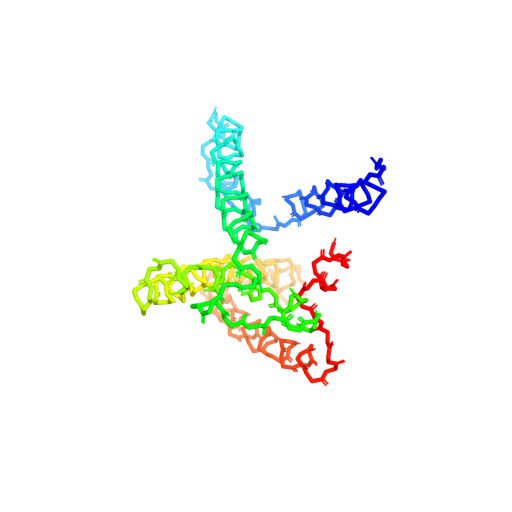1
ATOM 1157 N N . PHE A 1 156 ? -10.160 -10.018 7.644 1.00 95.31 156 PHE A N 1
ATOM 1158 C CA . PHE A 1 156 ? -9.816 -9.076 6.586 1.00 95.31 156 PHE A CA 1
ATOM 1159 C C . PHE A 1 156 ? -8.541 -9.483 5.837 1.00 95.31 156 PHE A C 1
ATOM 1161 O O . PHE A 1 156 ? -8.499 -9.349 4.618 1.00 95.31 156 PHE A O 1
ATOM 1168 N N . ALA A 1 157 ? -7.553 -10.082 6.512 1.00 95.06 157 ALA A N 1
ATOM 1169 C CA . ALA A 1 157 ? -6.368 -10.639 5.855 1.00 95.06 157 ALA A CA 1
ATOM 1170 C C . ALA A 1 157 ? -6.731 -11.714 4.815 1.00 95.06 157 ALA A C 1
ATOM 1172 O O . ALA A 1 157 ? -6.195 -11.713 3.704 1.00 95.06 157 ALA A O 1
ATOM 1173 N N . ILE A 1 158 ? -7.680 -12.599 5.142 1.00 95.94 158 ILE A N 1
ATOM 1174 C CA . ILE A 1 158 ? -8.186 -13.608 4.203 1.00 95.94 158 ILE A CA 1
ATOM 1175 C C . ILE A 1 158 ? -8.921 -12.930 3.041 1.00 95.94 158 ILE A C 1
ATOM 1177 O O . ILE A 1 158 ? -8.660 -13.259 1.886 1.00 95.94 158 ILE A O 1
ATOM 1181 N N . CYS A 1 159 ? -9.797 -11.958 3.318 1.00 95.12 159 CYS A N 1
ATOM 1182 C CA . CYS A 1 159 ? -10.503 -11.212 2.274 1.00 95.12 159 CYS A CA 1
ATOM 1183 C C . CYS A 1 159 ? -9.540 -10.504 1.313 1.00 95.12 159 CYS A C 1
ATOM 1185 O O . CYS A 1 159 ? -9.705 -10.623 0.102 1.00 95.12 159 CYS A O 1
ATOM 1187 N N . MET A 1 160 ? -8.516 -9.818 1.827 1.00 93.38 160 MET A N 1
ATOM 1188 C CA . MET A 1 160 ? -7.494 -9.156 1.011 1.00 93.38 160 MET A CA 1
ATOM 1189 C C . MET A 1 160 ? -6.765 -10.151 0.105 1.00 93.38 160 MET A C 1
ATOM 1191 O O . MET A 1 160 ? -6.615 -9.895 -1.089 1.00 93.38 160 MET A O 1
ATOM 1195 N N . GLY A 1 161 ? -6.353 -11.302 0.647 1.00 92.94 161 GLY A N 1
ATOM 1196 C CA . GLY A 1 161 ? -5.707 -12.357 -0.135 1.00 92.94 161 GLY A CA 1
ATOM 1197 C C . GLY A 1 161 ? -6.616 -12.912 -1.235 1.00 92.94 161 GLY A C 1
ATOM 1198 O O . GLY A 1 161 ? -6.180 -13.069 -2.375 1.00 92.94 161 GLY A O 1
ATOM 1199 N N . LEU A 1 162 ? -7.893 -13.148 -0.921 1.00 95.06 162 LEU A N 1
ATOM 1200 C CA . LEU A 1 162 ? -8.888 -13.620 -1.888 1.00 95.06 162 LEU A CA 1
ATOM 1201 C C . LEU A 1 162 ? -9.145 -12.594 -2.996 1.00 95.06 162 LEU A C 1
ATOM 1203 O O . LEU A 1 162 ? -9.126 -12.958 -4.169 1.00 95.06 162 LEU A O 1
ATOM 1207 N N . PHE A 1 163 ? -9.344 -11.318 -2.659 1.00 91.56 163 PHE A N 1
ATOM 1208 C CA . PHE A 1 163 ? -9.542 -10.268 -3.661 1.00 91.56 163 PHE A CA 1
ATOM 1209 C C . PHE A 1 163 ? -8.299 -10.054 -4.524 1.00 91.56 163 PHE A C 1
ATOM 1211 O O . PHE A 1 163 ? -8.431 -9.916 -5.738 1.00 91.56 163 PHE A O 1
ATOM 1218 N N . GLY A 1 164 ? -7.100 -10.115 -3.937 1.00 89.88 164 GLY A N 1
ATOM 1219 C CA . GLY A 1 164 ? -5.847 -10.072 -4.691 1.00 89.88 164 GLY A CA 1
ATOM 1220 C C . GLY A 1 164 ? -5.739 -11.216 -5.703 1.00 89.88 164 GLY A C 1
ATOM 1221 O O . GLY A 1 164 ? -5.390 -10.986 -6.860 1.00 89.88 164 GLY A O 1
ATOM 1222 N N . LEU A 1 165 ? -6.114 -12.434 -5.302 1.00 91.50 165 LEU A N 1
ATOM 1223 C CA . LEU A 1 165 ? -6.144 -13.596 -6.190 1.00 91.50 165 LEU A CA 1
ATOM 1224 C C . LEU A 1 165 ? -7.172 -13.427 -7.318 1.00 91.50 165 LEU A C 1
ATOM 1226 O O . LEU A 1 165 ? -6.868 -13.705 -8.476 1.00 91.50 165 LEU A O 1
ATOM 1230 N N . ILE A 1 166 ? -8.374 -12.942 -6.990 1.00 92.56 166 ILE A N 1
ATOM 1231 C CA . ILE A 1 166 ? -9.423 -12.662 -7.978 1.00 92.56 166 ILE A CA 1
ATOM 1232 C C . ILE A 1 166 ? -8.910 -11.650 -9.001 1.00 92.56 166 ILE A C 1
ATOM 1234 O O . ILE A 1 166 ? -8.967 -11.937 -10.193 1.00 92.56 166 ILE A O 1
ATOM 1238 N N . PHE A 1 167 ? -8.367 -10.512 -8.555 1.00 89.00 167 PHE A N 1
ATOM 1239 C CA . PHE A 1 167 ? -7.834 -9.463 -9.431 1.00 89.00 167 PHE A CA 1
ATOM 1240 C C . PHE A 1 167 ? -6.722 -9.971 -10.346 1.00 89.00 167 PHE A C 1
ATOM 1242 O O . PHE A 1 167 ? -6.707 -9.640 -11.533 1.00 89.00 167 PHE A O 1
ATOM 1249 N N . TYR A 1 168 ? -5.851 -10.836 -9.827 1.00 86.88 168 TYR A N 1
ATOM 1250 C CA . TYR A 1 168 ? -4.821 -11.485 -10.624 1.00 86.88 168 TYR A CA 1
ATOM 1251 C C . TYR A 1 168 ? -5.415 -12.366 -11.737 1.00 86.88 168 TYR A C 1
ATOM 1253 O O . TYR A 1 168 ? -5.032 -12.225 -12.898 1.00 86.88 168 TYR A O 1
ATOM 1261 N N . TYR A 1 169 ? -6.388 -13.231 -11.425 1.00 89.88 169 TYR A N 1
ATOM 1262 C CA . TYR A 1 169 ? -6.969 -14.152 -12.413 1.00 89.88 169 TYR A CA 1
ATOM 1263 C C . TYR A 1 169 ? -7.896 -13.489 -13.434 1.00 89.88 169 TYR A C 1
ATOM 1265 O O . TYR A 1 169 ? -7.981 -13.967 -14.563 1.00 89.88 169 TYR A O 1
ATOM 1273 N N . ILE A 1 170 ? -8.570 -12.392 -13.082 1.00 90.38 170 ILE A N 1
ATOM 1274 C CA . ILE A 1 170 ? -9.369 -11.616 -14.047 1.00 90.38 170 ILE A CA 1
ATOM 1275 C C . ILE A 1 170 ? -8.500 -10.713 -14.940 1.00 90.38 170 ILE A C 1
ATOM 1277 O O . ILE A 1 170 ? -9.028 -10.036 -15.819 1.00 90.38 170 ILE A O 1
ATOM 1281 N N . GLY A 1 171 ? -7.179 -10.690 -14.727 1.00 84.50 171 GLY A N 1
ATOM 1282 C CA . GLY A 1 171 ? -6.232 -9.935 -15.546 1.00 84.50 171 GLY A CA 1
ATOM 1283 C C . GLY A 1 171 ? -6.241 -8.427 -15.290 1.00 84.50 171 GLY A C 1
ATOM 1284 O O . GLY A 1 171 ? -5.855 -7.658 -16.172 1.00 84.50 171 GLY A O 1
ATOM 1285 N N . VAL A 1 172 ? -6.672 -7.981 -14.105 1.00 84.31 172 VAL A N 1
ATOM 1286 C CA . VAL A 1 172 ? -6.590 -6.564 -13.728 1.00 84.31 172 VAL A CA 1
ATOM 1287 C C . VAL A 1 172 ? -5.126 -6.193 -13.495 1.00 84.31 172 VAL A C 1
ATOM 1289 O O . VAL A 1 172 ? -4.458 -6.737 -12.618 1.00 84.31 172 VAL A O 1
ATOM 1292 N N . SER A 1 173 ? -4.615 -5.254 -14.295 1.00 78.81 173 SER A N 1
ATOM 1293 C CA . SER A 1 173 ? -3.246 -4.758 -14.151 1.00 78.81 173 SER A CA 1
ATOM 1294 C C . SER A 1 173 ? -3.126 -3.749 -13.008 1.00 78.81 173 SER A C 1
ATOM 1296 O O . SER A 1 173 ? -4.081 -3.042 -12.679 1.00 78.81 173 SER A O 1
ATOM 1298 N N . MET A 1 174 ? -1.923 -3.626 -12.439 1.00 77.12 174 MET A N 1
ATOM 1299 C CA . MET A 1 174 ? -1.640 -2.646 -11.380 1.00 77.12 174 MET A CA 1
ATOM 1300 C C . MET A 1 174 ? -1.897 -1.211 -11.854 1.00 77.12 174 MET A C 1
ATOM 1302 O O . MET A 1 174 ? -2.471 -0.412 -11.118 1.00 77.12 174 MET A O 1
ATOM 1306 N N . GLY A 1 175 ? -1.532 -0.890 -13.101 1.00 76.81 175 GLY A N 1
ATOM 1307 C CA . GLY A 1 175 ? -1.813 0.422 -13.689 1.00 76.81 175 GLY A CA 1
ATOM 1308 C C . GLY A 1 175 ? -3.309 0.709 -13.846 1.00 76.81 175 GLY A C 1
ATOM 1309 O O . GLY A 1 175 ? -3.747 1.836 -13.608 1.00 76.81 175 GLY A O 1
ATOM 1310 N N . TRP A 1 176 ? -4.108 -0.303 -14.200 1.00 81.44 176 TRP A N 1
ATOM 1311 C CA . TRP A 1 176 ? -5.562 -0.159 -14.268 1.00 81.44 176 TRP A CA 1
ATOM 1312 C C . TRP A 1 176 ? -6.158 0.064 -12.881 1.00 81.44 176 TRP A C 1
ATOM 1314 O O . TRP A 1 176 ? -6.904 1.021 -12.695 1.00 81.44 176 TRP A O 1
ATOM 1324 N N . LEU A 1 177 ? -5.773 -0.763 -11.902 1.00 79.62 177 LEU A N 1
ATOM 1325 C CA . LEU A 1 177 ? -6.269 -0.666 -10.529 1.00 79.62 177 LEU A CA 1
ATOM 1326 C C . LEU A 1 177 ? -5.968 0.713 -9.933 1.00 79.62 177 LEU A C 1
ATOM 1328 O O . LEU A 1 177 ? -6.846 1.334 -9.350 1.00 79.62 177 LEU A O 1
ATOM 1332 N N . TYR A 1 178 ? -4.759 1.225 -10.162 1.00 76.25 178 TYR A N 1
ATOM 1333 C CA . TYR A 1 178 ? -4.357 2.554 -9.711 1.00 76.25 178 TYR A CA 1
ATOM 1334 C C . TYR A 1 178 ? -5.178 3.687 -10.339 1.00 76.25 178 TYR A C 1
ATOM 1336 O O . TYR A 1 178 ? -5.429 4.695 -9.696 1.00 76.25 178 TYR A O 1
ATOM 1344 N N . THR A 1 179 ? -5.581 3.536 -11.601 1.00 75.88 179 THR A N 1
ATOM 1345 C CA . THR A 1 179 ? -6.386 4.551 -12.301 1.00 75.88 179 THR A CA 1
ATOM 1346 C C . THR A 1 179 ? -7.872 4.457 -11.935 1.00 75.88 179 THR A C 1
ATOM 1348 O O . THR A 1 179 ? -8.624 5.400 -12.169 1.00 75.88 179 THR A O 1
ATOM 1351 N N . PHE A 1 180 ? -8.306 3.307 -11.415 1.00 77.12 180 PHE A N 1
ATOM 1352 C CA . PHE A 1 180 ? -9.675 3.067 -10.972 1.00 77.12 180 PHE A CA 1
ATOM 1353 C C . PHE A 1 180 ? -9.971 3.659 -9.583 1.00 77.12 180 PHE A C 1
ATOM 1355 O O . PHE A 1 180 ? -11.113 4.047 -9.339 1.00 77.12 180 PHE A O 1
ATOM 1362 N N . MET A 1 181 ? -8.967 3.701 -8.697 1.00 64.88 181 MET A N 1
ATOM 1363 C CA . MET A 1 181 ? -9.042 4.313 -7.359 1.00 64.88 181 MET A CA 1
ATOM 1364 C C . MET A 1 181 ? -9.139 5.841 -7.427 1.00 64.88 181 MET A C 1
ATOM 1366 O O . MET A 1 181 ? -9.892 6.402 -6.601 1.00 64.88 181 MET A O 1
#

Organism: Thanatephorus cucumeris (strain AG1-IB / isolate 7/3/14) (NCBI:txid1108050)

Secondary structure (DSSP, 8-state):
---HHHHHHHHHHHHHHHHHHHH-HHHHHHHHHS-HHHHHHHHHHHHHHHHHHIIIIIHHHHHHHHHTTT-TTSPPPPHHHHHTT-HHHHHHHHHHHHHHHHHHHHHHHHHHHHHHHHHHHHHHHIIIIIIIIIII-TT--HHHHHHHHHHHHHHHHHHHHHHHHHHHHTT--HHHHHHH-

Solvent-accessible surface area (backbone atoms only — not comparable to full-atom values): 9706 Å² total; per-residue (Å²): 138,79,62,61,68,58,51,52,51,50,51,50,49,53,55,27,51,50,49,48,61,76,70,35,52,50,51,53,54,53,51,69,74,35,59,79,94,48,36,68,59,50,52,53,51,49,54,59,59,50,50,54,49,58,58,51,53,49,47,51,31,49,50,42,27,63,73,36,58,83,37,91,68,28,76,78,71,50,76,67,40,52,36,62,61,43,44,43,47,40,30,34,24,40,76,50,39,71,60,26,39,49,51,44,51,51,51,50,51,53,52,52,51,54,52,51,53,43,49,41,53,28,53,14,46,45,50,34,56,68,41,39,33,62,72,74,37,75,83,62,49,72,74,54,50,53,54,46,28,57,50,37,30,55,51,48,54,51,50,52,53,52,51,52,50,49,38,56,74,74,64,61,38,59,55,56,55,63,72,72,83

Radius of gyration: 20.38 Å; Cα contacts (8 Å, |Δi|>4): 119; chains: 1; bounding box: 48×35×55 Å

Nearest PDB structures (foldseek):
  7v5r-assembly1_B  TM=1.921E-01  e=8.987E+00  Equus caballus

Foldseek 3Di:
DDPPVVVLVVVLCVVVVVCCCVVFQLNVVVLVVDDVVCSVVCVVVVVVVVCCCCVV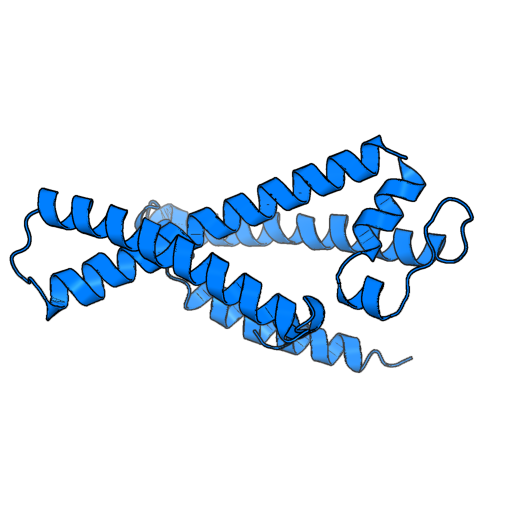QVVVQVVLLVVCCPPPLFDNADPQCVLQVNSSLRSLCSVPNPVSNVVVVVVVVVVVVVVLVSNLQRQLCCCLVVPCCPPPNVPDDPVRSVVSSVVSSVVVVVVVVVVVVVCVVVPPTPNNVSSVD

InterPro domains:
  IPR001734 Sodium/solute symporter [PF00474] (6-154)
  IPR001734 Sodium/solute symporter [PS50283] (1-181)
  IPR031155 Urea active transporter [PTHR46154] (1-181)
  IPR038377 Sodium/glucose symporter superfamily [G3DSA:1.20.1730.10] (2-181)

Sequence (181 aa):
MRSKNGLIFGVINIIGNFATVFNDQAYWQRAIASKPQSCVKAYLLGGLAWFSIPFTFATTLGLAAVALHNDPDMRPLSPADVSAGLPAPSAAAALLGTSGAAAMLILLFLAVTSATSAELIAVSSLLTYDVYKRYINPRATEAQIMRVSHLMVAFFAICMGLFGLIFYYIGVSMGWLYTFM

pLDDT: mean 88.73, std 6.79, range [46.66, 96.31]

Mean predicted aligned error: 5.73 Å